Protein AF-R9IT88-F1 (afdb_monomer_lite)

Secondary structure (DSSP, 8-state):
----------SSSSSHHHHHHHHHHHHHHHHHHHHHHHHHHHHHHHHHHHHHHHHHHHHHHHHHHHHHHHHHHHHTS------------HHHHHHHHHHHHHHHTT-SPEESSS--SGGGSTTB-S-HHHHHHTTT--STTS-EEEE-SSSSSSPEEEEESBEEEEEE--TT-SSEEEEEEEETTTEEEEEETTEEEEEE--TTSEEEEEEEEE-TTS-EEEEEEEEEEE-SSSS--EEEEETTEEEEE-HHHHHHHHHHHHHHHTT--PPPB-HHHHHGGG-

Foldseek 3Di:
DDDDDDDDPPDPPDPPVVVVVVVVVVVVVVVVVVVVVVVVVVVVVVVVVVVVVVVVVVVVVVQVVQLVVLLVLLLPDDLDAAAFAAPDDPVVLLLVLVQVLCQLVQNAFEPPDPGGGCVRDDQSPDHPVRLVVCQPPPDPQNWWAWTLQQRPNHTWIWHQRQKTWTWADDPPDRHIYGLDIDGNCQWDARLHRQWTWGWNDQDPQKIKIFTWGQDPVRDIQRFQWIWMWGHPDPDTFTWIGHPVGGTDGSDDVSNCVSCVSVVVSVVGHDDIDGNCRSNPPVD

Sequence (283 aa):
MRGCSVMRQCCMRKNSRKNLVNLNKYKIVFISSLLFFVVSISKYFYTQSLSNGKALIKEEASESIHISAVCQTVKNMDFAIKEPQMDITENEDKLYKEAYLKVLKNEMPLLGVEKEYYRDLWKAGISFEELLEKKDEDCFPYLLYYDDLDGDGKPELGVNQGCLYLFDYELGDDGAHVLYCQESCYFEGILGAGQIWYHDGLHANVIRDRYVYLNRDNEWEEWALDLEQAVGSAQNYYLVGTTLYQQIDVGEENWNEITAPFFEMTKYEIPKKTFWDVFGELL

pLDDT: mean 85.17, std 18.1, range [27.47, 98.69]

Radius of gyration: 39.67 Å; chains: 1; bounding box: 72×77×141 Å

Structure (mmCIF, N/CA/C/O backbone):
data_AF-R9IT88-F1
#
_entry.id   AF-R9IT88-F1
#
loop_
_atom_site.group_PDB
_atom_site.id
_atom_site.type_symbol
_atom_site.label_atom_id
_atom_site.label_alt_id
_atom_site.label_comp_id
_atom_site.label_asym_id
_atom_site.label_entity_id
_atom_site.label_seq_id
_atom_site.pdbx_PDB_ins_code
_atom_site.Cartn_x
_atom_site.Cartn_y
_atom_site.Cartn_z
_atom_site.occupancy
_atom_site.B_iso_or_equiv
_atom_site.auth_seq_id
_atom_site.auth_comp_id
_atom_site.auth_asym_id
_atom_site.auth_atom_id
_atom_site.pdbx_PDB_model_num
ATOM 1 N N . MET A 1 1 ? 49.239 -61.173 -113.425 1.00 34.22 1 MET A N 1
ATOM 2 C CA . MET A 1 1 ? 49.385 -60.005 -114.327 1.00 34.22 1 MET A CA 1
ATOM 3 C C . MET A 1 1 ? 48.597 -58.855 -113.712 1.00 34.22 1 MET A C 1
ATOM 5 O O . MET A 1 1 ? 47.425 -59.037 -113.445 1.00 34.22 1 MET A O 1
ATOM 9 N N . ARG A 1 2 ? 49.298 -57.892 -113.105 1.00 30.86 2 ARG A N 1
ATOM 10 C CA . ARG A 1 2 ? 49.484 -56.500 -113.576 1.00 30.86 2 ARG A CA 1
ATOM 11 C C . ARG A 1 2 ? 48.234 -55.602 -113.486 1.00 30.86 2 ARG A C 1
ATOM 13 O O . ARG A 1 2 ? 47.325 -55.754 -114.284 1.00 30.86 2 ARG A O 1
ATOM 20 N N . GLY A 1 3 ? 48.361 -54.583 -112.623 1.00 27.47 3 GLY A N 1
ATOM 21 C CA . GLY A 1 3 ? 47.748 -53.246 -112.720 1.00 27.47 3 GLY A CA 1
ATOM 22 C C . GLY A 1 3 ? 46.303 -53.130 -112.222 1.00 27.47 3 GLY A C 1
ATOM 23 O O . GLY A 1 3 ? 45.565 -54.096 -112.280 1.00 27.47 3 GLY A O 1
ATOM 24 N N . CYS A 1 4 ? 45.784 -51.992 -111.761 1.00 30.44 4 CYS A N 1
ATOM 25 C CA . CYS A 1 4 ? 46.282 -50.662 -111.387 1.00 30.44 4 CYS A CA 1
ATOM 26 C C . CYS A 1 4 ? 45.039 -49.870 -110.882 1.00 30.44 4 CYS A C 1
ATOM 28 O O . CYS A 1 4 ? 43.919 -50.300 -111.145 1.00 30.44 4 CYS A O 1
ATOM 30 N N . SER A 1 5 ? 45.238 -48.684 -110.282 1.00 34.38 5 SER A N 1
ATOM 31 C CA . SER A 1 5 ? 44.237 -47.623 -109.986 1.00 34.38 5 SER A CA 1
ATOM 32 C C . SER A 1 5 ? 43.430 -47.808 -108.687 1.00 34.38 5 SER A C 1
ATOM 34 O O . SER A 1 5 ? 42.582 -48.681 -108.599 1.00 34.38 5 SER A O 1
ATOM 36 N N . VAL A 1 6 ? 43.676 -47.103 -107.573 1.00 41.50 6 VAL A N 1
ATOM 37 C CA . VAL A 1 6 ? 43.666 -45.643 -107.305 1.00 41.50 6 VAL A CA 1
ATOM 38 C C . VAL A 1 6 ? 42.324 -44.965 -107.629 1.00 41.50 6 VAL A C 1
ATOM 40 O O . VAL A 1 6 ? 41.794 -45.098 -108.725 1.00 41.50 6 VAL A O 1
ATOM 43 N N . MET A 1 7 ? 41.873 -44.149 -106.664 1.00 34.50 7 MET A N 1
ATOM 44 C CA . MET A 1 7 ? 40.851 -43.092 -106.734 1.00 34.50 7 MET A CA 1
ATOM 45 C C . MET A 1 7 ? 39.362 -43.490 -106.695 1.00 34.50 7 MET A C 1
ATOM 47 O O . MET A 1 7 ? 38.749 -43.779 -107.715 1.00 34.50 7 MET A O 1
ATOM 51 N N . ARG A 1 8 ? 38.727 -43.281 -105.528 1.00 35.88 8 ARG A N 1
ATOM 52 C CA . ARG A 1 8 ? 37.778 -42.162 -105.285 1.00 35.88 8 ARG A CA 1
ATOM 53 C C . ARG A 1 8 ? 37.251 -42.183 -103.841 1.00 35.88 8 ARG A C 1
ATOM 55 O O . ARG A 1 8 ? 36.120 -42.552 -103.551 1.00 35.88 8 ARG A O 1
ATOM 62 N N . GLN A 1 9 ? 38.081 -41.694 -102.922 1.00 38.81 9 GLN A N 1
ATOM 63 C CA . GLN A 1 9 ? 37.636 -41.124 -101.650 1.00 38.81 9 GLN A CA 1
ATOM 64 C C . GLN A 1 9 ? 37.134 -39.700 -101.937 1.00 38.81 9 GLN A C 1
ATOM 66 O O . GLN A 1 9 ? 37.910 -38.751 -101.906 1.00 38.81 9 GLN A O 1
ATOM 71 N N . CYS A 1 10 ? 35.861 -39.522 -102.297 1.00 36.19 10 CYS A N 1
ATOM 72 C CA . CYS A 1 10 ? 35.291 -38.173 -102.383 1.00 36.19 10 CYS A CA 1
ATOM 73 C C . CYS A 1 10 ? 33.760 -38.171 -102.305 1.00 36.19 10 CYS A C 1
ATOM 75 O O . CYS A 1 10 ? 33.095 -37.772 -103.251 1.00 36.19 10 CYS A O 1
ATOM 77 N N . CYS A 1 11 ? 33.175 -38.619 -101.187 1.00 38.16 11 CYS A N 1
ATOM 78 C CA . CYS A 1 11 ? 31.773 -38.269 -100.901 1.00 38.16 11 CYS A CA 1
ATOM 79 C C . CYS A 1 11 ? 31.355 -38.291 -99.418 1.00 38.16 11 CYS A C 1
ATOM 81 O O . CYS A 1 11 ? 30.175 -38.400 -99.120 1.00 38.16 11 CYS A O 1
ATOM 83 N N . MET A 1 12 ? 32.286 -38.158 -98.464 1.00 40.19 12 MET A N 1
ATOM 84 C CA . MET A 1 12 ? 31.970 -38.188 -97.017 1.00 40.19 12 MET A CA 1
ATOM 85 C C . MET A 1 12 ? 32.653 -37.056 -96.227 1.00 40.19 12 MET A C 1
ATOM 87 O O . MET A 1 12 ? 32.989 -37.200 -95.057 1.00 40.19 12 MET A O 1
ATOM 91 N N . ARG A 1 13 ? 32.898 -35.897 -96.858 1.00 39.94 13 ARG A N 1
ATOM 92 C CA . ARG A 1 13 ? 33.629 -34.779 -96.222 1.00 39.94 13 ARG A CA 1
ATOM 93 C C . ARG A 1 13 ? 32.947 -33.412 -96.336 1.00 39.94 13 ARG A C 1
ATOM 95 O O . ARG A 1 13 ? 33.622 -32.390 -96.314 1.00 39.94 13 ARG A O 1
ATOM 102 N N . LYS A 1 14 ? 31.611 -33.374 -96.424 1.00 39.62 14 LYS A N 1
ATOM 103 C CA . LYS A 1 14 ? 30.838 -32.113 -96.366 1.00 39.62 14 LYS A CA 1
ATOM 104 C C . LYS A 1 14 ? 29.903 -31.948 -95.158 1.00 39.62 14 LYS A C 1
ATOM 106 O O . LYS A 1 14 ? 29.486 -30.821 -94.918 1.00 39.62 14 LYS A O 1
ATOM 111 N N . ASN A 1 15 ? 29.680 -32.976 -94.328 1.00 42.62 15 ASN A N 1
ATOM 112 C CA . ASN A 1 15 ? 28.817 -32.850 -93.134 1.00 42.62 15 ASN A CA 1
ATOM 113 C C . ASN A 1 15 ? 29.549 -32.668 -91.790 1.00 42.62 15 ASN A C 1
ATOM 115 O O . ASN A 1 15 ? 28.929 -32.259 -90.817 1.00 42.62 15 ASN A O 1
ATOM 119 N N . SER A 1 16 ? 30.867 -32.876 -91.713 1.00 43.84 16 SER A N 1
ATOM 120 C CA . SER A 1 16 ? 31.610 -32.764 -90.439 1.00 43.84 16 SER A CA 1
ATOM 121 C C . SER A 1 16 ? 32.042 -31.325 -90.083 1.00 43.84 16 SER A C 1
ATOM 123 O O . SER A 1 16 ? 32.081 -30.970 -88.906 1.00 43.84 16 SER A O 1
ATOM 125 N N . ARG A 1 17 ? 32.294 -30.446 -91.069 1.00 41.88 17 ARG A N 1
ATOM 126 C CA . ARG A 1 17 ? 32.732 -29.055 -90.804 1.00 41.88 17 ARG A CA 1
ATOM 127 C C . ARG A 1 17 ? 31.608 -28.094 -90.399 1.00 41.88 17 ARG A C 1
ATOM 129 O O . ARG A 1 17 ? 31.902 -27.081 -89.776 1.00 41.88 17 ARG A O 1
ATOM 136 N N . LYS A 1 18 ? 30.338 -28.404 -90.693 1.00 42.91 18 LYS A N 1
ATOM 137 C CA . LYS A 1 18 ? 29.194 -27.596 -90.221 1.00 42.91 18 LYS A CA 1
ATOM 138 C C . LYS A 1 18 ? 28.852 -27.853 -88.745 1.00 42.91 18 LYS A C 1
ATOM 140 O O . LYS A 1 18 ? 28.374 -26.942 -88.080 1.00 42.91 18 LYS A O 1
ATOM 145 N N . ASN A 1 19 ? 29.178 -29.032 -88.209 1.00 44.25 19 ASN A N 1
ATOM 146 C CA . ASN A 1 19 ? 28.867 -29.391 -86.820 1.00 44.25 19 ASN A CA 1
ATOM 147 C C . ASN A 1 19 ? 29.927 -28.927 -85.802 1.00 44.25 19 ASN A C 1
ATOM 149 O O . ASN A 1 19 ? 29.569 -28.597 -84.675 1.00 44.25 19 ASN A O 1
ATOM 153 N N . LEU A 1 20 ? 31.207 -28.803 -86.187 1.00 42.97 20 LEU A N 1
ATOM 154 C CA . LEU A 1 20 ? 32.255 -28.300 -85.279 1.00 42.97 20 LEU A CA 1
ATOM 155 C C . LEU A 1 20 ? 32.174 -26.780 -85.026 1.00 42.97 20 LEU A C 1
ATOM 157 O O . LEU A 1 20 ? 32.440 -26.326 -83.917 1.00 42.97 20 LEU A O 1
ATOM 161 N N . VAL A 1 21 ? 31.770 -25.989 -86.030 1.00 47.69 21 VAL A N 1
ATOM 162 C CA . VAL A 1 21 ? 31.578 -24.528 -85.887 1.00 47.69 21 VAL A CA 1
ATOM 163 C C . VAL A 1 21 ? 30.328 -24.208 -85.056 1.00 47.69 21 VAL A C 1
ATOM 165 O O . VAL A 1 21 ? 30.291 -23.196 -84.359 1.00 47.69 21 VAL A O 1
ATOM 168 N N . ASN A 1 22 ? 29.327 -25.092 -85.075 1.00 49.09 22 ASN A N 1
ATOM 169 C CA . ASN A 1 22 ? 28.116 -24.945 -84.273 1.00 49.09 22 ASN A CA 1
ATOM 170 C C . ASN A 1 22 ? 28.360 -25.269 -82.790 1.00 49.09 22 ASN A C 1
ATOM 172 O O . ASN A 1 22 ? 27.932 -24.495 -81.939 1.00 49.09 22 ASN A O 1
ATOM 176 N N . LEU A 1 23 ? 29.116 -26.323 -82.451 1.00 48.34 23 LEU A N 1
ATOM 177 C CA . LEU A 1 23 ? 29.377 -26.689 -81.047 1.00 48.34 23 LEU A CA 1
ATOM 178 C C . LEU A 1 23 ? 30.093 -25.587 -80.236 1.00 48.34 23 LEU A C 1
ATOM 180 O O . LEU A 1 23 ? 29.775 -25.395 -79.065 1.00 48.34 23 LEU A O 1
ATOM 184 N N . ASN A 1 24 ? 31.018 -24.833 -80.843 1.00 53.75 24 ASN A N 1
ATOM 185 C CA . ASN A 1 24 ? 31.679 -23.705 -80.167 1.00 53.75 24 ASN A CA 1
ATOM 186 C C . ASN A 1 24 ? 30.744 -22.503 -79.967 1.00 53.75 24 ASN A C 1
ATOM 188 O O . ASN A 1 24 ? 30.835 -21.833 -78.942 1.00 53.75 24 ASN A O 1
ATOM 192 N N . LYS A 1 25 ? 29.808 -22.255 -80.894 1.00 55.16 25 LYS A N 1
ATOM 193 C CA . LYS A 1 25 ? 28.783 -21.213 -80.722 1.00 55.16 25 LYS A CA 1
ATOM 194 C C . LYS A 1 25 ? 27.801 -21.571 -79.606 1.00 55.16 25 LYS A C 1
ATOM 196 O O . LYS A 1 25 ? 27.513 -20.714 -78.781 1.00 55.16 25 LYS A O 1
ATOM 201 N N . TYR A 1 26 ? 27.366 -22.831 -79.515 1.00 56.94 26 TYR A N 1
ATOM 202 C CA . TYR A 1 26 ? 26.499 -23.282 -78.420 1.00 56.94 26 TYR A CA 1
ATOM 203 C C . TYR A 1 26 ? 27.200 -23.242 -77.058 1.00 56.94 26 TYR A C 1
ATOM 205 O O . TYR A 1 26 ? 26.565 -22.864 -76.083 1.00 56.94 26 TYR A O 1
ATOM 213 N N . LYS A 1 27 ? 28.506 -23.539 -76.976 1.00 55.66 27 LYS A N 1
ATOM 214 C CA . LYS A 1 27 ? 29.280 -23.376 -75.730 1.00 55.66 27 LYS A CA 1
ATOM 215 C C . LYS A 1 27 ? 29.387 -21.917 -75.286 1.00 55.66 27 LYS A C 1
ATOM 217 O O . LYS A 1 27 ? 29.206 -21.641 -74.108 1.00 55.66 27 LYS A O 1
ATOM 222 N N . ILE A 1 28 ? 29.643 -20.988 -76.209 1.00 63.25 28 ILE A N 1
ATOM 223 C CA . ILE A 1 28 ? 29.735 -19.553 -75.888 1.00 63.25 28 ILE A CA 1
ATOM 224 C C . ILE A 1 28 ? 28.367 -19.001 -75.467 1.00 63.25 28 ILE A C 1
ATOM 226 O O . ILE A 1 28 ? 28.286 -18.277 -74.479 1.00 63.25 28 ILE A O 1
ATOM 230 N N . VAL A 1 29 ? 27.290 -19.386 -76.160 1.00 65.69 29 VAL A N 1
ATOM 231 C CA . VAL A 1 29 ? 25.919 -19.009 -75.781 1.00 65.69 29 VAL A CA 1
ATOM 232 C C . VAL A 1 29 ? 25.545 -19.613 -74.427 1.00 65.69 29 VAL A C 1
ATOM 234 O O . VAL A 1 29 ? 25.027 -18.899 -73.583 1.00 65.69 29 VAL A O 1
ATOM 237 N N . PHE A 1 30 ? 25.882 -20.879 -74.167 1.00 63.00 30 PHE A N 1
ATOM 238 C CA . PHE A 1 30 ? 25.603 -21.535 -72.887 1.00 63.00 30 PHE A CA 1
ATOM 239 C C . PHE A 1 30 ? 26.375 -20.901 -71.721 1.00 63.00 30 PHE A C 1
ATOM 241 O O . PHE A 1 30 ? 25.787 -20.632 -70.680 1.00 63.00 30 PHE A O 1
ATOM 248 N N . ILE A 1 31 ? 27.665 -20.593 -71.901 1.00 68.50 31 ILE A N 1
ATOM 249 C CA . ILE A 1 31 ? 28.478 -19.888 -70.895 1.00 68.50 31 ILE A CA 1
ATOM 250 C C . ILE A 1 31 ? 27.937 -18.473 -70.660 1.00 68.50 31 ILE A C 1
ATOM 252 O O . ILE A 1 31 ? 27.838 -18.041 -69.516 1.00 68.50 31 ILE A O 1
ATOM 256 N N . SER A 1 32 ? 27.535 -17.768 -71.722 1.00 65.50 32 SER A N 1
ATOM 257 C CA . SER A 1 32 ? 26.921 -16.443 -71.613 1.00 65.50 32 SER A CA 1
ATOM 258 C C . SER A 1 32 ? 25.589 -16.499 -70.859 1.00 65.50 32 SER A C 1
ATOM 260 O O . SER A 1 32 ? 25.401 -15.736 -69.916 1.00 65.50 32 SER A O 1
ATOM 262 N N . SER A 1 33 ? 24.699 -17.438 -71.191 1.00 64.69 33 SER A N 1
ATOM 263 C CA . SER A 1 33 ? 23.428 -17.641 -70.485 1.00 64.69 33 SER A CA 1
ATOM 264 C C . SER A 1 33 ? 23.630 -18.035 -69.020 1.00 64.69 33 SER A C 1
ATOM 266 O O . SER A 1 33 ? 22.907 -17.539 -68.160 1.00 64.69 33 SER A O 1
ATOM 268 N N . LEU A 1 34 ? 24.636 -18.862 -68.716 1.00 65.38 34 LEU A N 1
ATOM 269 C CA . LEU A 1 34 ? 24.978 -19.238 -67.344 1.00 65.38 34 LEU A CA 1
ATOM 270 C C . LEU A 1 34 ? 25.504 -18.035 -66.545 1.00 65.38 34 LEU A C 1
ATOM 272 O O . LEU A 1 34 ? 25.087 -17.833 -65.412 1.00 65.38 34 LEU A O 1
ATOM 276 N N . LEU A 1 35 ? 26.351 -17.191 -67.144 1.00 65.00 35 LEU A N 1
ATOM 277 C CA . LEU A 1 35 ? 26.812 -15.935 -66.537 1.00 65.00 35 LEU A CA 1
ATOM 278 C C . LEU A 1 35 ? 25.650 -14.975 -66.254 1.00 65.00 35 LEU A C 1
ATOM 280 O O . LEU A 1 35 ? 25.574 -14.421 -65.161 1.00 65.00 35 LEU A O 1
ATOM 284 N N . PHE A 1 36 ? 24.710 -14.814 -67.190 1.00 66.00 36 PHE A N 1
ATOM 285 C CA . PHE A 1 36 ? 23.507 -14.003 -66.964 1.00 66.00 36 PHE A CA 1
ATOM 286 C C . PHE A 1 36 ? 22.615 -14.570 -65.855 1.00 66.00 36 PHE A C 1
ATOM 288 O O . PHE A 1 36 ? 22.038 -13.801 -65.084 1.00 66.00 36 PHE A O 1
ATOM 295 N N . PHE A 1 37 ? 22.523 -15.896 -65.745 1.00 64.81 37 PHE A N 1
ATOM 296 C CA . PHE A 1 37 ? 21.769 -16.557 -64.686 1.00 64.81 37 PHE A CA 1
ATOM 297 C C . PHE A 1 37 ? 22.428 -16.360 -63.314 1.00 64.81 37 PHE A C 1
ATOM 299 O O . PHE A 1 37 ? 21.759 -15.948 -62.371 1.00 64.81 37 PHE A O 1
ATOM 306 N N . VAL A 1 38 ? 23.750 -16.539 -63.218 1.00 68.62 38 VAL A N 1
ATOM 307 C CA . VAL A 1 38 ? 24.514 -16.302 -61.981 1.00 68.62 38 VAL A CA 1
ATOM 308 C C . VAL A 1 38 ? 24.420 -14.836 -61.552 1.00 68.62 38 VAL A C 1
ATOM 310 O O . VAL A 1 38 ? 24.106 -14.564 -60.400 1.00 68.62 38 VAL A O 1
ATOM 313 N N . VAL A 1 39 ? 24.593 -13.881 -62.473 1.00 71.81 39 VAL A N 1
ATOM 314 C CA . VAL A 1 39 ? 24.471 -12.444 -62.165 1.00 71.81 39 VAL A CA 1
ATOM 315 C C . VAL A 1 39 ? 23.051 -12.079 -61.722 1.00 71.81 39 VAL A C 1
ATOM 317 O O . VAL A 1 39 ? 22.889 -11.278 -60.802 1.00 71.81 39 VAL A O 1
ATOM 320 N N . SER A 1 40 ? 22.023 -12.668 -62.339 1.00 66.31 40 SER A N 1
ATOM 321 C CA . SER A 1 40 ? 20.624 -12.457 -61.938 1.00 66.31 40 SER A CA 1
ATOM 322 C C . SER A 1 40 ? 20.345 -12.995 -60.533 1.00 66.31 40 SER A C 1
ATOM 324 O O . SER A 1 40 ? 19.719 -12.303 -59.733 1.00 66.31 40 SER A O 1
ATOM 326 N N . ILE A 1 41 ? 20.865 -14.180 -60.201 1.00 67.75 41 ILE A N 1
ATOM 327 C CA . ILE A 1 41 ? 20.735 -14.780 -58.868 1.00 67.75 41 ILE A CA 1
ATOM 328 C C . ILE A 1 41 ? 21.488 -13.957 -57.817 1.00 67.75 41 ILE A C 1
ATOM 330 O O . ILE A 1 41 ? 20.929 -13.639 -56.770 1.00 67.75 41 ILE A O 1
ATOM 334 N N . SER A 1 42 ? 22.729 -13.550 -58.098 1.00 67.81 42 SER A N 1
ATOM 335 C CA . SER A 1 42 ? 23.508 -12.707 -57.185 1.00 67.81 42 SER A CA 1
ATOM 336 C C . SER A 1 42 ? 22.842 -11.353 -56.949 1.00 67.81 42 SER A C 1
ATOM 338 O O . SER A 1 42 ? 22.799 -10.891 -55.812 1.00 67.81 42 SER A O 1
ATOM 340 N N . LYS A 1 43 ? 22.269 -10.731 -57.992 1.00 68.00 43 LYS A N 1
ATOM 341 C CA . LYS A 1 43 ? 21.478 -9.503 -57.836 1.00 68.00 43 LYS A CA 1
ATOM 342 C C . LYS A 1 43 ? 20.248 -9.734 -56.970 1.00 68.00 43 LYS A C 1
ATOM 344 O O . LYS A 1 43 ? 20.025 -8.929 -56.078 1.00 68.00 43 LYS A O 1
ATOM 349 N N . TYR A 1 44 ? 19.502 -10.816 -57.199 1.00 67.00 44 TYR A N 1
ATOM 350 C CA . TYR A 1 44 ? 18.310 -11.157 -56.421 1.00 67.00 44 TYR A CA 1
ATOM 351 C C . TYR A 1 44 ? 18.628 -11.310 -54.926 1.00 67.00 44 TYR A C 1
ATOM 353 O O . TYR A 1 44 ? 18.019 -10.622 -54.105 1.00 67.00 44 TYR A O 1
ATOM 361 N N . PHE A 1 45 ? 19.640 -12.114 -54.579 1.00 61.09 45 PHE A N 1
ATOM 362 C CA . PHE A 1 45 ? 20.075 -12.290 -53.189 1.00 61.09 45 PHE A CA 1
ATOM 363 C C . PHE A 1 45 ? 20.607 -10.996 -52.566 1.00 61.09 45 PHE A C 1
ATOM 365 O O . PHE A 1 45 ? 20.315 -10.713 -51.408 1.00 61.09 45 PHE A O 1
ATOM 372 N N . TYR A 1 46 ? 21.328 -10.172 -53.330 1.00 62.44 46 TYR A N 1
ATOM 373 C CA . TYR A 1 46 ? 21.798 -8.871 -52.856 1.00 62.44 46 TYR A CA 1
ATOM 374 C C . TYR A 1 46 ? 20.636 -7.910 -52.561 1.00 62.44 46 TYR A C 1
ATOM 376 O O . TYR A 1 46 ? 20.612 -7.280 -51.507 1.00 62.44 46 TYR A O 1
ATOM 384 N N . THR A 1 47 ? 19.628 -7.832 -53.437 1.00 65.56 47 THR A N 1
ATOM 385 C CA . THR A 1 47 ? 18.423 -7.023 -53.182 1.00 65.56 47 THR A CA 1
ATOM 386 C C . THR A 1 47 ? 17.600 -7.540 -52.007 1.00 65.56 47 THR A C 1
ATOM 388 O O . THR A 1 47 ? 17.092 -6.731 -51.235 1.00 65.56 47 THR A O 1
ATOM 391 N N . GLN A 1 48 ? 17.493 -8.860 -51.837 1.00 63.22 48 GLN A N 1
ATOM 392 C CA . GLN A 1 48 ? 16.790 -9.459 -50.703 1.00 63.22 48 GLN A CA 1
ATOM 393 C C . GLN A 1 48 ? 17.529 -9.179 -49.386 1.00 63.22 48 GLN A C 1
ATOM 395 O O . GLN A 1 48 ? 16.906 -8.760 -48.415 1.00 63.22 48 GLN A O 1
ATOM 400 N N . SER A 1 49 ? 18.860 -9.297 -49.377 1.00 58.38 49 SER A N 1
ATOM 401 C CA . SER A 1 49 ? 19.709 -8.934 -48.236 1.00 58.38 49 SER A CA 1
ATOM 402 C C . SER A 1 49 ? 19.602 -7.446 -47.881 1.00 58.38 49 SER A C 1
ATOM 404 O O . SER A 1 49 ? 19.442 -7.120 -46.708 1.00 58.38 49 SER A O 1
ATOM 406 N N . LEU A 1 50 ? 19.594 -6.540 -48.868 1.00 65.00 50 LEU A N 1
ATOM 407 C CA . LEU A 1 50 ? 19.396 -5.106 -48.619 1.00 65.00 50 LEU A CA 1
ATOM 408 C C . LEU A 1 50 ? 17.998 -4.785 -48.077 1.00 65.00 50 LEU A C 1
ATOM 410 O O . LEU A 1 50 ? 17.854 -3.893 -47.245 1.00 65.00 50 LEU A O 1
ATOM 414 N N . SER A 1 51 ? 16.967 -5.462 -48.587 1.00 61.84 51 SER A N 1
ATOM 415 C CA . SER A 1 51 ? 15.586 -5.274 -48.133 1.00 61.84 51 SER A CA 1
ATOM 416 C C . SER A 1 51 ? 15.414 -5.750 -46.694 1.00 61.84 51 SER A C 1
ATOM 418 O O . SER A 1 51 ? 14.855 -5.017 -45.883 1.00 61.84 51 SER A O 1
ATOM 420 N N . ASN A 1 52 ? 15.947 -6.929 -46.366 1.00 58.69 52 ASN A N 1
ATOM 421 C CA . ASN A 1 52 ? 15.923 -7.468 -45.008 1.00 58.69 52 ASN A CA 1
ATOM 422 C C . ASN A 1 52 ? 16.740 -6.594 -44.051 1.00 58.69 52 ASN A C 1
ATOM 424 O O . ASN A 1 52 ? 16.257 -6.276 -42.974 1.00 58.69 52 ASN A O 1
ATOM 428 N N . GLY A 1 53 ? 17.920 -6.119 -44.467 1.00 52.69 53 GLY A N 1
ATOM 429 C CA . GLY A 1 53 ? 18.719 -5.186 -43.669 1.00 52.69 53 GLY A CA 1
ATOM 430 C C . GLY A 1 53 ? 17.994 -3.865 -43.395 1.00 52.69 53 GLY A C 1
ATOM 431 O O . GLY A 1 53 ? 18.026 -3.366 -42.280 1.00 52.69 53 GLY A O 1
ATOM 432 N N . LYS A 1 54 ? 17.269 -3.311 -44.376 1.00 60.53 54 LYS A N 1
ATOM 433 C CA . LYS A 1 54 ? 16.448 -2.102 -44.169 1.00 60.53 54 LYS A CA 1
ATOM 434 C C . LYS A 1 54 ? 15.232 -2.336 -43.272 1.00 60.53 54 LYS A C 1
ATOM 436 O O . LYS A 1 54 ? 14.789 -1.384 -42.640 1.00 60.53 54 LYS A O 1
ATOM 441 N N . ALA A 1 55 ? 14.659 -3.538 -43.277 1.00 57.41 55 ALA A N 1
ATOM 442 C CA . ALA A 1 55 ? 13.562 -3.899 -42.385 1.00 57.41 55 ALA A CA 1
ATOM 443 C C . ALA A 1 55 ? 14.065 -4.041 -40.941 1.00 57.41 55 ALA A C 1
ATOM 445 O O . ALA A 1 55 ? 13.517 -3.379 -40.071 1.00 57.41 55 ALA A O 1
ATOM 446 N N . LEU A 1 56 ? 15.173 -4.761 -40.736 1.00 56.25 56 LEU A N 1
ATOM 447 C CA . LEU A 1 56 ? 15.854 -4.895 -39.442 1.00 56.25 56 LEU A CA 1
ATOM 448 C C . LEU A 1 56 ? 16.240 -3.536 -38.851 1.00 56.25 56 LEU A C 1
ATOM 450 O O . LEU A 1 56 ? 15.871 -3.242 -37.728 1.00 56.25 56 LEU A O 1
ATOM 454 N N . ILE A 1 57 ? 16.861 -2.647 -39.634 1.00 65.12 57 ILE A N 1
ATOM 455 C CA . ILE A 1 57 ? 17.217 -1.295 -39.162 1.00 65.12 57 ILE A CA 1
ATOM 456 C C . ILE A 1 57 ? 15.975 -0.485 -38.754 1.00 65.12 57 ILE A C 1
ATOM 458 O O . ILE A 1 57 ? 16.046 0.336 -37.848 1.00 65.12 57 ILE A O 1
ATOM 462 N N . LYS A 1 58 ? 14.835 -0.663 -39.436 1.00 60.03 58 LYS A N 1
ATOM 463 C CA . LYS A 1 58 ? 13.589 0.030 -39.071 1.00 60.03 58 LYS A CA 1
ATOM 464 C C . LYS A 1 58 ? 12.968 -0.537 -37.800 1.00 60.03 58 LYS A C 1
ATOM 466 O O . LYS A 1 58 ? 12.397 0.234 -37.040 1.00 60.03 58 LYS A O 1
ATOM 471 N N . GLU A 1 59 ? 13.055 -1.847 -37.609 1.00 61.53 59 GLU A N 1
ATOM 472 C CA . GLU A 1 59 ? 12.572 -2.548 -36.421 1.00 61.53 59 GLU A CA 1
ATOM 473 C C . GLU A 1 59 ? 13.431 -2.189 -35.203 1.00 61.53 59 GLU A C 1
ATOM 475 O O . GLU A 1 59 ? 12.893 -1.657 -34.241 1.00 61.53 59 GLU A O 1
ATOM 480 N N . GLU A 1 60 ? 14.760 -2.284 -35.318 1.00 61.62 60 GLU A N 1
ATOM 481 C CA . GLU A 1 60 ? 15.726 -1.844 -34.299 1.00 61.62 60 GLU A CA 1
ATOM 482 C C . GLU A 1 60 ? 15.577 -0.350 -33.968 1.00 61.62 60 GLU A C 1
ATOM 484 O O . GLU A 1 60 ? 15.624 0.047 -32.806 1.00 61.62 60 GLU A O 1
ATOM 489 N N . ALA A 1 61 ? 15.359 0.509 -34.973 1.00 68.31 61 ALA A N 1
ATOM 490 C CA . ALA A 1 61 ? 15.115 1.931 -34.733 1.00 68.31 61 ALA A CA 1
ATOM 491 C C . ALA A 1 61 ? 13.773 2.179 -34.025 1.00 68.31 61 ALA A C 1
ATOM 493 O O . ALA A 1 61 ? 13.690 3.075 -33.190 1.00 68.31 61 ALA A O 1
ATOM 494 N N . SER A 1 62 ? 12.728 1.409 -34.344 1.00 76.75 62 SER A N 1
ATOM 495 C CA . SER A 1 62 ? 11.424 1.511 -33.677 1.00 76.75 62 SER A CA 1
ATOM 496 C C . SER A 1 62 ? 11.509 1.037 -32.227 1.00 76.75 62 SER A C 1
ATOM 498 O O . SER A 1 62 ? 11.017 1.719 -31.334 1.00 76.75 62 SER A O 1
ATOM 500 N N . GLU A 1 63 ? 12.169 -0.093 -31.985 1.00 80.44 63 GLU A N 1
ATOM 501 C CA . GLU A 1 63 ? 12.404 -0.659 -30.657 1.00 80.44 63 GLU A CA 1
ATOM 502 C C . GLU A 1 63 ? 13.256 0.279 -29.796 1.00 80.44 63 GLU A C 1
ATOM 504 O O . GLU A 1 63 ? 12.870 0.612 -28.681 1.00 80.44 63 GLU A O 1
ATOM 509 N N . SER A 1 64 ? 14.343 0.828 -30.348 1.00 84.69 64 SER A N 1
ATOM 510 C CA . SER A 1 64 ? 15.177 1.824 -29.667 1.00 84.69 64 SER A CA 1
ATOM 511 C C . SER A 1 64 ? 14.396 3.087 -29.278 1.00 84.69 64 SER A C 1
ATOM 513 O O . SER A 1 64 ? 14.598 3.619 -28.185 1.00 84.69 64 SER A O 1
ATOM 515 N N . ILE A 1 65 ? 13.470 3.553 -30.129 1.00 87.19 65 ILE A N 1
ATOM 516 C CA . ILE A 1 65 ? 12.581 4.678 -29.801 1.00 87.19 65 ILE A CA 1
ATOM 517 C C . ILE A 1 65 ? 11.645 4.312 -28.640 1.00 87.19 65 ILE A C 1
ATOM 519 O O . ILE A 1 65 ? 11.457 5.130 -27.740 1.00 87.19 65 ILE A O 1
ATOM 523 N N . HIS A 1 66 ? 11.080 3.101 -28.634 1.00 88.06 66 HIS A N 1
ATOM 524 C CA . HIS A 1 66 ? 10.198 2.641 -27.559 1.00 88.06 66 HIS A CA 1
ATOM 525 C C . HIS A 1 66 ? 10.936 2.470 -26.229 1.00 88.06 66 HIS A C 1
ATOM 527 O O . HIS A 1 66 ? 10.467 2.997 -25.222 1.00 88.06 66 HIS A O 1
ATOM 533 N N . ILE A 1 67 ? 12.114 1.836 -26.234 1.00 94.56 67 ILE A N 1
ATOM 534 C CA . ILE A 1 67 ? 12.982 1.716 -25.054 1.00 94.56 67 ILE A CA 1
ATOM 535 C C . ILE A 1 67 ? 13.297 3.111 -24.510 1.00 94.56 67 ILE A C 1
ATOM 537 O O . ILE A 1 67 ? 13.057 3.387 -23.339 1.00 94.56 67 ILE A O 1
ATOM 541 N N . SER A 1 68 ? 13.741 4.036 -25.369 1.00 94.50 68 SER A N 1
ATOM 542 C CA . SER A 1 68 ? 14.049 5.405 -24.942 1.00 94.50 68 SER A CA 1
ATOM 543 C C . SER A 1 68 ? 12.837 6.127 -24.345 1.00 94.50 68 SER A C 1
ATOM 545 O O . SER A 1 68 ? 13.013 6.905 -23.407 1.00 94.50 68 SER A O 1
ATOM 547 N N . ALA A 1 69 ? 11.632 5.910 -24.879 1.00 94.25 69 ALA A N 1
ATOM 548 C CA . ALA A 1 69 ? 10.412 6.524 -24.365 1.00 94.25 69 ALA A CA 1
ATOM 549 C C . ALA A 1 69 ? 10.055 5.989 -22.971 1.00 94.25 69 ALA A C 1
ATOM 551 O O . ALA A 1 69 ? 9.832 6.790 -22.064 1.00 94.25 69 ALA A O 1
ATOM 552 N N . VAL A 1 70 ? 10.077 4.664 -22.781 1.00 95.81 70 VAL A N 1
ATOM 553 C CA . VAL A 1 70 ? 9.827 4.027 -21.477 1.00 95.81 70 VAL A CA 1
ATOM 554 C C . VAL A 1 70 ? 10.866 4.474 -20.455 1.00 95.81 70 VAL A C 1
ATOM 556 O O . VAL A 1 70 ? 10.498 4.963 -19.389 1.00 95.81 70 VAL A O 1
ATOM 559 N N . CYS A 1 71 ? 12.156 4.412 -20.799 1.00 97.12 71 CYS A N 1
ATOM 560 C CA . CYS A 1 71 ? 13.230 4.863 -19.917 1.00 97.12 71 CYS A CA 1
ATOM 561 C C . CYS A 1 71 ? 13.051 6.328 -19.504 1.00 97.12 71 CYS A C 1
ATOM 563 O O . CYS A 1 71 ? 13.216 6.654 -18.332 1.00 97.12 71 CYS A O 1
ATOM 565 N N . GLN A 1 72 ? 12.691 7.219 -20.435 1.00 96.88 72 GLN A N 1
ATOM 566 C CA . GLN A 1 72 ? 12.467 8.625 -20.101 1.00 96.88 72 GLN A CA 1
ATOM 567 C C . GLN A 1 72 ? 11.235 8.821 -19.211 1.00 96.88 72 GLN A C 1
ATOM 569 O O . GLN A 1 72 ? 11.262 9.675 -18.327 1.00 96.88 72 GLN A O 1
ATOM 574 N N . THR A 1 73 ? 10.169 8.044 -19.419 1.00 96.19 73 THR A N 1
ATOM 575 C CA . THR A 1 73 ? 8.994 8.067 -18.542 1.00 96.19 73 THR A CA 1
ATOM 576 C C . THR A 1 73 ? 9.365 7.667 -17.119 1.00 96.19 73 THR A C 1
ATOM 578 O O . THR A 1 73 ? 9.017 8.404 -16.203 1.00 96.19 73 THR A O 1
ATOM 581 N N . VAL A 1 74 ? 10.128 6.585 -16.929 1.00 97.56 74 VAL A N 1
ATOM 582 C CA . VAL A 1 74 ? 10.579 6.152 -15.594 1.00 97.56 74 VAL A CA 1
ATOM 583 C C . VAL A 1 74 ? 11.516 7.179 -14.956 1.00 97.56 74 VAL A C 1
ATOM 585 O O . VAL A 1 74 ? 11.326 7.538 -13.801 1.00 97.56 74 VAL A O 1
ATOM 588 N N . LYS A 1 75 ? 12.465 7.749 -15.712 1.00 97.12 75 LYS A N 1
ATOM 589 C CA . LYS A 1 75 ? 13.356 8.820 -15.215 1.00 97.12 75 LYS A CA 1
ATOM 590 C C . LYS A 1 75 ? 12.609 10.077 -14.752 1.00 97.12 75 LYS A C 1
ATOM 592 O O . LYS A 1 75 ? 13.162 10.854 -13.982 1.00 97.12 75 LYS A O 1
ATOM 597 N N . ASN A 1 76 ? 11.395 10.304 -15.253 1.00 95.69 76 ASN A N 1
ATOM 598 C CA . ASN A 1 76 ? 10.556 11.441 -14.878 1.00 95.69 76 ASN A CA 1
ATOM 599 C C . ASN A 1 76 ? 9.602 11.128 -13.712 1.00 95.69 76 ASN A C 1
ATOM 601 O O . ASN A 1 76 ? 8.876 12.029 -13.290 1.00 95.69 76 ASN A O 1
ATOM 605 N N . MET A 1 77 ? 9.553 9.882 -13.230 1.00 95.50 77 MET A N 1
ATOM 606 C CA . MET A 1 77 ? 8.772 9.530 -12.047 1.00 95.50 77 MET A CA 1
ATOM 607 C C . MET A 1 77 ? 9.410 10.123 -10.794 1.00 95.50 77 MET A C 1
ATOM 609 O O . MET A 1 77 ? 10.631 10.243 -10.691 1.00 95.50 77 MET A O 1
ATOM 613 N N . ASP A 1 78 ? 8.561 10.484 -9.839 1.00 93.69 78 ASP A N 1
ATOM 614 C CA . ASP A 1 78 ? 8.989 10.960 -8.532 1.00 93.69 78 ASP A CA 1
ATOM 615 C C . ASP A 1 78 ? 8.949 9.804 -7.527 1.00 93.69 78 ASP A C 1
ATOM 617 O O . ASP A 1 78 ? 7.874 9.321 -7.165 1.00 93.69 78 ASP A O 1
ATOM 621 N N . PHE A 1 79 ? 10.137 9.356 -7.117 1.00 96.19 79 PHE A N 1
ATOM 622 C CA . PHE A 1 79 ? 10.341 8.327 -6.092 1.00 96.19 79 PHE A CA 1
ATOM 623 C C . PHE A 1 79 ? 10.758 8.932 -4.745 1.00 96.19 79 PHE A C 1
ATOM 625 O O . PHE A 1 79 ? 11.286 8.229 -3.884 1.00 96.19 79 PHE A O 1
ATOM 632 N N . ALA A 1 80 ? 10.583 10.243 -4.547 1.00 95.88 80 ALA A N 1
ATOM 633 C CA . ALA A 1 80 ? 10.751 10.820 -3.224 1.00 95.88 80 ALA A CA 1
ATOM 634 C C . ALA A 1 80 ? 9.711 10.225 -2.263 1.00 95.88 80 ALA A C 1
ATOM 636 O O . ALA A 1 80 ? 8.530 10.102 -2.601 1.00 95.88 80 ALA A O 1
ATOM 637 N N . ILE A 1 81 ? 10.162 9.873 -1.058 1.00 96.50 81 ILE A N 1
ATOM 638 C CA . ILE A 1 81 ? 9.277 9.420 0.013 1.00 96.50 81 ILE A CA 1
ATOM 639 C C . ILE A 1 81 ? 8.346 10.566 0.395 1.00 96.50 81 ILE A C 1
ATOM 641 O O . ILE A 1 81 ? 8.791 11.673 0.717 1.00 96.50 81 ILE A O 1
ATOM 645 N N . LYS A 1 82 ? 7.049 10.282 0.360 1.00 95.62 82 LYS A N 1
ATOM 646 C CA . LYS A 1 82 ? 6.012 11.146 0.906 1.00 95.62 82 LYS A CA 1
ATOM 647 C C . LYS A 1 82 ? 5.762 10.711 2.342 1.00 95.62 82 LYS A C 1
ATOM 649 O O . LYS A 1 82 ? 5.054 9.742 2.584 1.00 95.62 82 LYS A O 1
ATOM 654 N N . GLU A 1 83 ? 6.404 11.385 3.286 1.00 96.00 83 GLU A N 1
ATOM 655 C CA . GLU A 1 83 ? 6.223 11.084 4.707 1.00 96.00 83 GLU A CA 1
ATOM 656 C C . GLU A 1 83 ? 4.756 11.318 5.115 1.00 96.00 83 GLU A C 1
ATOM 658 O O . GLU A 1 83 ? 4.250 12.414 4.849 1.00 96.00 83 GLU A O 1
ATOM 663 N N . PRO A 1 84 ? 4.093 10.346 5.767 1.00 95.75 84 PRO A N 1
ATOM 664 C CA . PRO A 1 84 ? 2.757 10.527 6.331 1.00 95.75 84 PRO A CA 1
ATOM 665 C C . PRO A 1 84 ? 2.683 11.743 7.256 1.00 95.75 84 PRO A C 1
ATOM 667 O O . PRO A 1 84 ? 3.536 11.911 8.138 1.00 95.75 84 PRO A O 1
ATOM 670 N N . GLN A 1 85 ? 1.669 12.592 7.085 1.00 96.06 85 GLN A N 1
ATOM 671 C CA . GLN A 1 85 ? 1.486 13.799 7.890 1.00 96.06 85 GLN A CA 1
ATOM 672 C C . GLN A 1 85 ? 0.041 13.915 8.375 1.00 96.06 85 GLN A C 1
ATOM 674 O O . GLN A 1 85 ? -0.772 14.607 7.776 1.00 96.06 85 GLN A O 1
ATOM 679 N N . MET A 1 86 ? -0.255 13.315 9.530 1.00 96.75 86 MET A N 1
ATOM 680 C CA . MET A 1 86 ? -1.554 13.506 10.179 1.00 96.75 86 MET A CA 1
ATOM 681 C C . MET A 1 86 ? -1.779 14.985 10.554 1.00 96.75 86 MET A C 1
ATOM 683 O O . MET A 1 86 ? -1.020 15.553 11.344 1.00 96.75 86 MET A O 1
ATOM 687 N N . ASP A 1 87 ? -2.854 15.578 10.036 1.00 97.44 87 ASP A N 1
ATOM 688 C CA . ASP A 1 87 ? -3.356 16.925 10.338 1.00 97.44 87 ASP A CA 1
ATOM 689 C C . ASP A 1 87 ? -4.730 16.837 11.017 1.00 97.44 87 ASP A C 1
ATOM 691 O O . ASP A 1 87 ? -5.752 17.321 10.531 1.00 97.44 87 ASP A O 1
ATOM 695 N N . ILE A 1 88 ? -4.751 16.161 12.166 1.00 98.00 88 ILE A N 1
ATOM 696 C CA . ILE A 1 88 ? -5.945 15.954 12.986 1.00 98.00 88 ILE A CA 1
ATOM 697 C C . ILE A 1 88 ? -5.674 16.308 14.447 1.00 98.00 88 ILE A C 1
ATOM 699 O O . ILE A 1 88 ? -4.548 16.255 14.948 1.00 98.00 88 ILE A O 1
ATOM 703 N N . THR A 1 89 ? -6.727 16.671 15.169 1.00 98.25 89 THR A N 1
ATOM 704 C CA . THR A 1 89 ? -6.660 16.905 16.613 1.00 98.25 89 THR A CA 1
ATOM 705 C C . THR A 1 89 ? -6.619 15.590 17.397 1.00 98.25 89 THR A C 1
ATOM 707 O O . THR A 1 89 ? -7.099 14.558 16.940 1.00 98.25 89 THR A O 1
ATOM 710 N N . GLU A 1 90 ? -6.146 15.628 18.647 1.00 97.19 90 GLU A N 1
ATOM 711 C CA . GLU A 1 90 ? -6.169 14.458 19.548 1.00 97.19 90 GLU A CA 1
ATOM 712 C C . GLU A 1 90 ? -7.586 13.883 19.754 1.00 97.19 90 GLU A C 1
ATOM 714 O O . GLU A 1 90 ? -7.763 12.682 19.960 1.00 97.19 90 GLU A O 1
ATOM 719 N N . ASN A 1 91 ? -8.614 14.738 19.702 1.00 97.75 91 ASN A N 1
ATOM 720 C CA . ASN A 1 91 ? -10.003 14.296 19.813 1.00 97.75 91 ASN A CA 1
ATOM 721 C C . ASN A 1 91 ? -10.459 13.548 18.558 1.00 97.75 91 ASN A C 1
ATOM 723 O O . ASN A 1 91 ? -11.165 12.551 18.682 1.00 97.75 91 ASN A O 1
ATOM 727 N N . GLU A 1 92 ? -10.078 14.024 17.374 1.00 98.31 92 GLU A N 1
ATOM 728 C CA . GLU A 1 92 ? -10.364 13.340 16.111 1.00 98.31 92 GLU A CA 1
ATOM 729 C C . GLU A 1 92 ? -9.610 12.012 16.040 1.00 98.31 92 GLU A C 1
ATOM 731 O O . GLU A 1 92 ? -10.235 10.995 15.762 1.00 98.31 92 GLU A O 1
ATOM 736 N N . ASP A 1 93 ? -8.326 11.979 16.418 1.00 98.44 93 ASP A N 1
ATOM 737 C CA . ASP A 1 93 ? -7.519 10.747 16.485 1.00 98.44 93 ASP A CA 1
ATOM 738 C C . ASP A 1 93 ? -8.191 9.674 17.350 1.00 98.44 93 ASP A C 1
ATOM 740 O O . ASP A 1 93 ? -8.304 8.509 16.967 1.00 98.44 93 ASP A O 1
ATOM 744 N N . LYS A 1 94 ? -8.732 10.077 18.504 1.00 98.19 94 LYS A N 1
ATOM 745 C CA . LYS A 1 94 ? -9.505 9.170 19.352 1.00 98.19 94 LYS A CA 1
ATOM 746 C C . LYS A 1 94 ? -10.747 8.621 18.638 1.00 98.19 94 LYS A C 1
ATOM 748 O O . LYS A 1 94 ? -11.042 7.436 18.781 1.00 98.19 94 LYS A O 1
ATOM 753 N N . LEU A 1 95 ? -11.477 9.452 17.892 1.00 98.44 95 LEU A N 1
ATOM 754 C CA . LEU A 1 95 ? -12.672 9.026 17.156 1.00 98.44 95 LEU A CA 1
ATOM 755 C C . LEU A 1 95 ? -12.330 8.064 16.009 1.00 98.44 95 LEU A C 1
ATOM 757 O O . LEU A 1 95 ? -13.041 7.072 15.843 1.00 98.44 95 LEU A O 1
ATOM 761 N N . TYR A 1 96 ? -11.236 8.301 15.278 1.00 98.69 96 TYR A N 1
ATOM 762 C CA . TYR A 1 96 ? -10.732 7.369 14.262 1.00 98.69 96 TYR A CA 1
ATOM 763 C C . TYR A 1 96 ? -10.369 6.021 14.882 1.00 98.69 96 TYR A C 1
ATOM 765 O O . TYR A 1 96 ? -10.862 4.982 14.445 1.00 98.69 96 TYR A O 1
ATOM 773 N N . LYS A 1 97 ? -9.593 6.019 15.972 1.00 98.62 97 LYS A N 1
ATOM 774 C CA . LYS A 1 97 ? -9.249 4.786 16.698 1.00 98.62 97 LYS A CA 1
ATOM 775 C C . LYS A 1 97 ? -10.486 4.041 17.190 1.00 98.62 97 LYS A C 1
ATOM 777 O O . LYS A 1 97 ? -10.562 2.824 17.047 1.00 98.62 97 LYS A O 1
ATOM 782 N N . GLU A 1 98 ? -11.478 4.738 17.739 1.00 98.38 98 GLU A N 1
ATOM 783 C CA . GLU A 1 98 ? -12.744 4.119 18.147 1.00 98.38 98 GLU A CA 1
ATOM 784 C C . GLU A 1 98 ? -13.500 3.497 16.958 1.00 98.38 98 GLU A C 1
ATOM 786 O O . GLU A 1 98 ? -14.065 2.410 17.102 1.00 98.38 98 GLU A O 1
ATOM 791 N N . ALA A 1 99 ? -13.516 4.152 15.793 1.00 98.56 99 ALA A N 1
ATOM 792 C CA . ALA A 1 99 ? -14.142 3.631 14.578 1.00 98.56 99 ALA A CA 1
ATOM 793 C C . ALA A 1 99 ? -13.417 2.384 14.052 1.00 98.56 99 ALA A C 1
ATOM 795 O O . ALA A 1 99 ? -14.035 1.331 13.890 1.00 98.56 99 ALA A O 1
ATOM 796 N N . TYR A 1 100 ? -12.097 2.447 13.897 1.00 98.38 100 TYR A N 1
ATOM 797 C CA . TYR A 1 100 ? -11.291 1.311 13.455 1.00 98.38 100 TYR A CA 1
ATOM 798 C C . TYR A 1 100 ? -11.341 0.129 14.427 1.00 98.38 100 TYR A C 1
ATOM 800 O O . TYR A 1 100 ? -11.398 -1.027 14.006 1.00 98.38 100 TYR A O 1
ATOM 808 N N . LEU A 1 101 ? -11.427 0.385 15.735 1.00 97.88 101 LEU A N 1
ATOM 809 C CA . LEU A 1 101 ? -11.641 -0.674 16.716 1.00 97.88 101 LEU A CA 1
ATOM 810 C C . LEU A 1 101 ? -12.994 -1.374 16.506 1.00 97.88 101 LEU A C 1
ATOM 812 O O . LEU A 1 101 ? -13.072 -2.598 16.621 1.00 97.88 101 LEU A O 1
ATOM 816 N N . LYS A 1 102 ? -14.053 -0.629 16.158 1.00 97.88 102 LYS A N 1
ATOM 817 C CA . LYS A 1 102 ? -15.357 -1.213 15.796 1.00 97.88 102 LYS A CA 1
ATOM 818 C C . LYS A 1 102 ? -15.277 -2.029 14.508 1.00 97.88 102 LYS A C 1
ATOM 820 O O . LYS A 1 102 ? -15.918 -3.076 14.446 1.00 97.88 102 LYS A O 1
ATOM 825 N N . VAL A 1 103 ? -14.487 -1.610 13.515 1.00 97.12 103 VAL A N 1
ATOM 826 C CA . VAL A 1 103 ? -14.238 -2.407 12.297 1.00 97.12 103 VAL A CA 1
ATOM 827 C C . VAL A 1 103 ? -13.639 -3.764 12.673 1.00 97.12 103 VAL A C 1
ATOM 829 O O . VAL A 1 103 ? -14.210 -4.800 12.331 1.00 97.12 103 VAL A O 1
ATOM 832 N N . LEU A 1 104 ? -12.558 -3.776 13.462 1.00 96.62 104 LEU A N 1
ATOM 833 C CA . LEU A 1 104 ? -11.893 -5.014 13.892 1.00 96.62 104 LEU A CA 1
ATOM 834 C C . LEU A 1 104 ? -12.804 -5.911 14.751 1.00 96.62 104 LEU A C 1
ATOM 836 O O . LEU A 1 104 ? -12.770 -7.136 14.625 1.00 96.62 104 LEU A O 1
ATOM 840 N N . LYS A 1 105 ? -13.673 -5.314 15.579 1.00 96.38 105 LYS A N 1
ATOM 841 C CA . LYS A 1 105 ? -14.698 -6.023 16.371 1.00 96.38 105 LYS A CA 1
ATOM 842 C C . LYS A 1 105 ? -15.895 -6.509 15.549 1.00 96.38 105 LYS A C 1
ATOM 844 O O . LYS A 1 105 ? -16.720 -7.255 16.073 1.00 96.38 105 LYS A O 1
ATOM 849 N N . ASN A 1 106 ? -15.988 -6.158 14.265 1.00 95.88 106 ASN A N 1
ATOM 850 C CA . ASN A 1 106 ? -17.156 -6.412 13.413 1.00 95.88 106 ASN A CA 1
ATOM 851 C C . ASN A 1 106 ? -18.438 -5.717 13.921 1.00 95.88 106 ASN A C 1
ATOM 853 O O . ASN A 1 106 ? -19.542 -6.235 13.764 1.00 95.88 106 ASN A O 1
ATOM 857 N N . GLU A 1 107 ? -18.285 -4.558 14.561 1.00 96.81 107 GLU A N 1
ATOM 858 C CA . GLU A 1 107 ? -19.366 -3.690 15.051 1.00 96.81 107 GLU A CA 1
ATOM 859 C C . GLU A 1 107 ? -19.660 -2.525 14.091 1.00 96.81 107 GLU A C 1
ATOM 861 O O . GLU A 1 107 ? -20.678 -1.850 14.234 1.00 96.81 107 GLU A O 1
ATOM 866 N N . MET A 1 108 ? -18.783 -2.299 13.111 1.00 96.88 108 MET A N 1
ATOM 867 C CA . MET A 1 108 ? -18.939 -1.331 12.026 1.00 96.88 108 MET A CA 1
ATOM 868 C C . MET A 1 108 ? -18.836 -2.066 10.679 1.00 96.88 108 MET A C 1
ATOM 870 O O . MET A 1 108 ? -17.924 -2.886 10.526 1.00 96.88 108 MET A O 1
ATOM 874 N N . PRO A 1 109 ? -19.761 -1.827 9.731 1.00 96.94 109 PRO A N 1
ATOM 875 C CA . PRO A 1 109 ? -19.724 -2.473 8.429 1.00 96.94 109 PRO A CA 1
ATOM 876 C C . PRO A 1 109 ? -18.658 -1.860 7.513 1.00 96.94 109 PRO A C 1
ATOM 878 O O . PRO A 1 109 ? -18.237 -0.716 7.690 1.00 96.94 109 PRO A O 1
ATOM 881 N N . LEU A 1 110 ? -18.274 -2.628 6.498 1.00 96.75 110 LEU A N 1
ATOM 882 C CA . LEU A 1 110 ? -17.446 -2.193 5.386 1.00 96.75 110 LEU A CA 1
ATOM 883 C C . LEU A 1 110 ? -18.329 -1.755 4.213 1.00 96.75 110 LEU A C 1
ATOM 885 O O . LEU A 1 110 ? -19.264 -2.456 3.817 1.00 96.75 110 LEU A O 1
ATOM 889 N N . LEU A 1 111 ? -18.030 -0.591 3.646 1.00 94.19 111 LEU A N 1
ATOM 890 C CA . LEU A 1 111 ? -18.788 0.038 2.574 1.00 94.19 111 LEU A CA 1
ATOM 891 C C . LEU A 1 111 ? -18.129 -0.209 1.213 1.00 94.19 111 LEU A C 1
ATOM 893 O O . LEU A 1 111 ? -16.908 -0.267 1.082 1.00 94.19 111 LEU A O 1
ATOM 897 N N . GLY A 1 112 ? -18.954 -0.342 0.170 1.00 85.25 112 GLY A N 1
ATOM 898 C CA . GLY A 1 112 ? -18.481 -0.481 -1.215 1.00 85.25 112 GLY A CA 1
ATOM 899 C C . GLY A 1 112 ? -17.886 -1.849 -1.576 1.00 85.25 112 GLY A C 1
ATOM 900 O O . GLY A 1 112 ? -17.432 -2.029 -2.703 1.00 85.25 112 GLY A O 1
ATOM 901 N N . VAL A 1 113 ? -17.931 -2.824 -0.668 1.00 87.88 113 VAL A N 1
ATOM 902 C CA . VAL A 1 113 ? -17.419 -4.188 -0.867 1.00 87.88 113 VAL A CA 1
ATOM 903 C C . VAL A 1 113 ? -18.526 -5.236 -0.713 1.00 87.88 113 VAL A C 1
ATOM 905 O O . VAL A 1 113 ? -19.570 -4.984 -0.119 1.00 87.88 113 VAL A O 1
ATOM 908 N N . GLU A 1 114 ? -18.313 -6.441 -1.254 1.00 87.94 114 GLU A N 1
ATOM 909 C CA . GLU A 1 114 ? -19.279 -7.551 -1.126 1.00 87.94 114 GLU A CA 1
ATOM 910 C C . GLU A 1 114 ? -19.380 -8.074 0.320 1.00 87.94 114 GLU A C 1
ATOM 912 O O . GLU A 1 114 ? -20.400 -8.636 0.719 1.00 87.94 114 GLU A O 1
ATOM 917 N N . LYS A 1 115 ? -18.303 -7.932 1.101 1.00 86.81 115 LYS A N 1
ATOM 918 C CA . LYS A 1 115 ? -18.204 -8.424 2.478 1.00 86.81 115 LYS A CA 1
ATOM 919 C C . LYS A 1 115 ? -18.568 -7.323 3.453 1.00 86.81 115 LYS A C 1
ATOM 921 O O . LYS A 1 115 ? -17.944 -6.276 3.451 1.00 86.81 115 LYS A O 1
ATOM 926 N N . GLU A 1 116 ? -19.543 -7.594 4.308 1.00 91.75 116 GLU A N 1
ATOM 927 C CA . GLU A 1 116 ? -20.061 -6.585 5.229 1.00 91.75 116 GLU A CA 1
ATOM 928 C C . GLU A 1 116 ? -19.135 -6.341 6.426 1.00 91.75 116 GLU A C 1
ATOM 930 O O . GLU A 1 116 ? -19.093 -5.225 6.920 1.00 91.75 116 GLU A O 1
ATOM 935 N N . TYR A 1 117 ? -18.371 -7.335 6.890 1.00 95.25 117 TYR A N 1
ATOM 936 C CA . TYR A 1 117 ? -17.537 -7.199 8.089 1.00 95.25 117 TYR A CA 1
ATOM 937 C C . TYR A 1 117 ? -16.106 -7.701 7.893 1.00 95.25 117 TYR A C 1
ATOM 939 O O . TYR A 1 117 ? -15.835 -8.549 7.041 1.00 95.25 117 TYR A O 1
ATOM 947 N N . TYR A 1 118 ? -15.199 -7.219 8.749 1.00 94.12 118 TYR A N 1
ATOM 948 C CA . TYR A 1 118 ? -13.774 -7.560 8.750 1.00 94.12 118 TYR A CA 1
ATOM 949 C C . TYR A 1 118 ? -13.511 -9.075 8.715 1.00 94.12 118 TYR A C 1
ATOM 951 O O . TYR A 1 118 ? -12.763 -9.559 7.870 1.00 94.12 118 TYR A O 1
ATOM 959 N N . ARG A 1 119 ? -14.193 -9.853 9.562 1.00 92.56 119 ARG A N 1
ATOM 960 C CA . ARG A 1 119 ? -14.066 -11.322 9.633 1.00 92.56 119 ARG A CA 1
ATOM 961 C C . ARG A 1 119 ? -14.438 -12.050 8.338 1.00 92.56 119 ARG A C 1
ATOM 963 O O . ARG A 1 119 ? -14.071 -13.209 8.168 1.00 92.56 119 ARG A O 1
ATOM 970 N N . ASP A 1 120 ? -15.222 -11.406 7.474 1.00 92.12 120 ASP A N 1
ATOM 971 C CA . ASP A 1 120 ? -15.722 -11.992 6.231 1.00 92.12 120 ASP A CA 1
ATOM 972 C C . ASP A 1 120 ? -14.780 -11.711 5.048 1.00 92.12 120 ASP A C 1
ATOM 974 O O . ASP A 1 120 ? -14.954 -12.287 3.965 1.00 92.12 120 ASP A O 1
ATOM 978 N N . LEU A 1 121 ? -13.778 -10.843 5.244 1.00 91.62 121 LEU A N 1
ATOM 979 C CA . LEU A 1 121 ? -12.745 -10.559 4.259 1.00 91.62 121 LEU A CA 1
ATOM 980 C C . LEU A 1 121 ? -11.861 -11.781 4.020 1.00 91.62 121 LEU A C 1
ATOM 982 O O . LEU A 1 121 ? -11.566 -12.595 4.900 1.00 91.62 121 LEU A O 1
ATOM 986 N N . TRP A 1 122 ? -11.410 -11.914 2.778 1.00 87.94 122 TRP A N 1
ATOM 987 C CA . TRP A 1 122 ? -10.575 -13.033 2.386 1.00 87.94 122 TRP A CA 1
ATOM 988 C C . TRP A 1 122 ? -9.211 -12.950 3.077 1.00 87.94 122 TRP A C 1
ATOM 990 O O . TRP A 1 122 ? -8.530 -11.932 2.980 1.00 87.94 122 TRP A O 1
ATOM 1000 N N . LYS A 1 123 ? -8.819 -14.023 3.776 1.00 81.94 123 LYS A N 1
ATOM 1001 C CA . LYS A 1 123 ? -7.576 -14.082 4.565 1.00 81.94 123 LYS A CA 1
ATOM 1002 C C . LYS A 1 123 ? -7.436 -12.932 5.587 1.00 81.94 123 LYS A C 1
ATOM 1004 O O . LYS A 1 123 ? -6.316 -12.512 5.863 1.00 81.94 123 LYS A O 1
ATOM 1009 N N . ALA A 1 124 ? -8.532 -12.450 6.183 1.00 67.56 124 ALA A N 1
ATOM 1010 C CA . ALA A 1 124 ? -8.472 -11.695 7.440 1.00 67.56 124 ALA A CA 1
ATOM 1011 C C . ALA A 1 124 ? -8.045 -12.661 8.560 1.00 67.56 124 ALA A C 1
ATOM 1013 O O . ALA A 1 124 ? -8.869 -13.298 9.210 1.00 67.56 124 ALA A O 1
ATOM 1014 N N . GLY A 1 125 ? -6.743 -12.930 8.642 1.00 68.38 125 GLY A N 1
ATOM 1015 C CA . GLY A 1 125 ? -6.202 -14.133 9.270 1.00 68.38 125 GLY A CA 1
ATOM 1016 C C . GLY A 1 125 ? -6.280 -14.195 10.794 1.00 68.38 125 GLY A C 1
ATOM 1017 O O . GLY A 1 125 ? -6.041 -15.275 11.329 1.00 68.38 125 GLY A O 1
ATOM 1018 N N . ILE A 1 126 ? -6.602 -13.098 11.491 1.00 89.06 126 ILE A N 1
ATOM 1019 C CA . ILE A 1 126 ? -6.562 -13.032 12.959 1.00 89.06 126 ILE A CA 1
ATOM 1020 C C . ILE A 1 126 ? -7.840 -12.395 13.508 1.00 89.06 126 ILE A C 1
ATOM 1022 O O . ILE A 1 126 ? -8.308 -11.359 13.032 1.00 89.06 126 ILE A O 1
ATOM 1026 N N . SER A 1 127 ? -8.400 -13.029 14.539 1.00 91.94 127 SER A N 1
ATOM 1027 C CA . SER A 1 127 ? -9.557 -12.510 15.275 1.00 91.94 127 SER A CA 1
ATOM 1028 C C . SER A 1 127 ? -9.197 -11.306 16.152 1.00 91.94 127 SER A C 1
ATOM 1030 O O . SER A 1 127 ? -8.043 -11.125 16.542 1.00 91.94 127 SER A O 1
ATOM 1032 N N . PHE A 1 128 ? -10.196 -10.501 16.518 1.00 94.50 128 PHE A N 1
ATOM 1033 C CA . PHE A 1 128 ? -10.003 -9.394 17.456 1.00 94.50 128 PHE A CA 1
ATOM 1034 C C . PHE A 1 128 ? -9.484 -9.877 18.818 1.00 94.50 128 PHE A C 1
ATOM 1036 O O . PHE A 1 128 ? -8.592 -9.265 19.397 1.00 94.50 128 PHE A O 1
ATOM 1043 N N . GLU A 1 129 ? -10.021 -10.988 19.324 1.00 95.75 129 GLU A N 1
ATOM 1044 C CA . GLU A 1 129 ? -9.633 -11.562 20.612 1.00 95.75 129 GLU A CA 1
ATOM 1045 C C . GLU A 1 129 ? -8.156 -11.963 20.625 1.00 95.75 129 GLU A C 1
ATOM 1047 O O . GLU A 1 129 ? -7.448 -11.692 21.592 1.00 95.75 129 GLU A O 1
ATOM 1052 N N . GLU A 1 130 ? -7.672 -12.550 19.531 1.00 95.50 130 GLU A N 1
ATOM 1053 C CA . GLU A 1 130 ? -6.265 -12.919 19.393 1.00 95.50 130 GLU A CA 1
ATOM 1054 C C . GLU A 1 130 ? -5.359 -11.685 19.270 1.00 95.50 130 GLU A C 1
ATOM 1056 O O . GLU A 1 130 ? -4.320 -11.639 19.926 1.00 95.50 130 GLU A O 1
ATOM 1061 N N . LEU A 1 131 ? -5.768 -10.648 18.523 1.00 94.38 131 LEU A N 1
ATOM 1062 C CA . LEU A 1 131 ? -5.052 -9.364 18.498 1.00 94.38 131 LEU A CA 1
ATOM 1063 C C . LEU A 1 131 ? -4.950 -8.741 19.894 1.00 94.38 131 LEU A C 1
ATOM 1065 O O . LEU A 1 131 ? -3.892 -8.240 20.270 1.00 94.38 131 LEU A O 1
ATOM 1069 N N . LEU A 1 132 ? -6.022 -8.812 20.683 1.00 96.75 132 LEU A N 1
ATOM 1070 C CA . LEU A 1 132 ? -6.050 -8.302 22.051 1.00 96.75 132 LEU A CA 1
ATOM 1071 C C . LEU A 1 132 ? -5.124 -9.095 22.986 1.00 96.75 132 LEU A C 1
ATOM 1073 O O . LEU A 1 132 ? -4.397 -8.499 23.780 1.00 96.75 132 LEU A O 1
ATOM 1077 N N . GLU A 1 133 ? -5.113 -10.427 22.884 1.00 97.56 133 GLU A N 1
ATOM 1078 C CA . GLU A 1 133 ? -4.177 -11.281 23.632 1.00 97.56 133 GLU A CA 1
ATOM 1079 C C . GLU A 1 133 ? -2.712 -11.012 23.254 1.00 97.56 133 GLU A C 1
ATOM 1081 O O . GLU A 1 133 ? -1.814 -11.165 24.086 1.00 97.56 133 GLU A O 1
ATOM 1086 N N . LYS A 1 134 ? -2.475 -10.597 22.006 1.00 96.75 134 LYS A N 1
ATOM 1087 C CA . LYS A 1 134 ? -1.159 -10.360 21.400 1.00 96.75 134 LYS A CA 1
ATOM 1088 C C . LYS A 1 134 ? -0.820 -8.881 21.242 1.00 96.75 134 LYS A C 1
ATOM 1090 O O . LYS A 1 134 ? 0.057 -8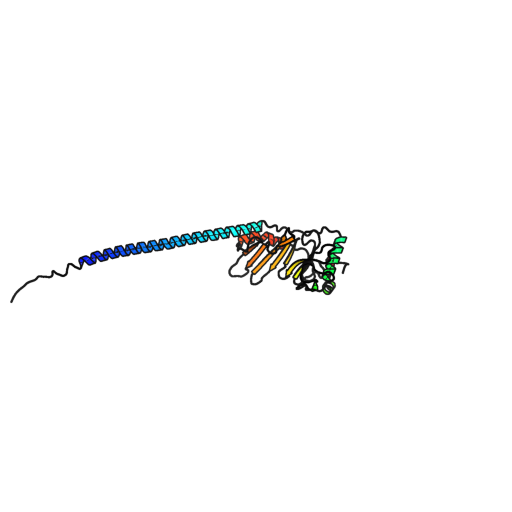.527 20.462 1.00 96.75 134 LYS A O 1
ATOM 1095 N N . LYS A 1 135 ? -1.476 -8.015 22.015 1.00 96.62 135 LYS A N 1
ATOM 1096 C CA . LYS A 1 135 ? -1.466 -6.567 21.781 1.00 96.62 135 LYS A CA 1
ATOM 1097 C C . LYS A 1 135 ? -0.090 -5.892 21.825 1.00 96.62 135 LYS A C 1
ATOM 1099 O O . LYS A 1 135 ? 0.091 -4.867 21.176 1.00 96.62 135 LYS A O 1
ATOM 1104 N N . ASP A 1 136 ? 0.847 -6.465 22.580 1.00 97.12 136 ASP A N 1
ATOM 1105 C CA . ASP A 1 136 ? 2.207 -5.950 22.784 1.00 97.12 136 ASP A CA 1
ATOM 1106 C C . ASP A 1 136 ? 3.252 -6.669 21.898 1.00 97.12 136 ASP A C 1
ATOM 1108 O O . ASP A 1 136 ? 4.454 -6.440 22.039 1.00 97.12 136 ASP A O 1
ATOM 1112 N N . GLU A 1 137 ? 2.832 -7.596 21.028 1.00 96.94 137 GLU A N 1
ATOM 1113 C CA . GLU A 1 137 ? 3.746 -8.417 20.227 1.00 96.94 137 GLU A CA 1
ATOM 1114 C C . GLU A 1 137 ? 4.262 -7.635 19.014 1.00 96.94 137 GLU A C 1
ATOM 1116 O O . GLU A 1 137 ? 3.551 -7.409 18.036 1.00 96.94 137 GLU A O 1
ATOM 1121 N N . ASP A 1 138 ? 5.541 -7.269 19.065 1.00 95.75 138 ASP A N 1
ATOM 1122 C CA . ASP A 1 138 ? 6.256 -6.570 17.994 1.00 95.75 138 ASP A CA 1
ATOM 1123 C C . ASP A 1 138 ? 6.775 -7.550 16.926 1.00 95.75 138 ASP A C 1
ATOM 1125 O O . ASP A 1 138 ? 7.976 -7.711 16.694 1.00 95.75 138 ASP A O 1
ATOM 1129 N N . CYS A 1 139 ? 5.862 -8.320 16.330 1.00 93.88 139 CYS A N 1
ATOM 1130 C CA . CYS A 1 139 ? 6.194 -9.208 15.222 1.00 93.88 139 CYS A CA 1
ATOM 1131 C C . CYS A 1 139 ? 5.006 -9.456 14.287 1.00 93.88 139 CYS A C 1
ATOM 1133 O O . CYS A 1 139 ? 3.840 -9.448 14.683 1.00 93.88 139 CYS A O 1
ATOM 1135 N N . PHE A 1 140 ? 5.310 -9.720 13.015 1.00 89.88 140 PHE A N 1
ATOM 1136 C CA . PHE A 1 140 ? 4.314 -10.196 12.059 1.00 89.88 140 PHE A CA 1
ATOM 1137 C C . PHE A 1 140 ? 3.700 -11.524 12.547 1.00 89.88 140 PHE A C 1
ATOM 1139 O O . PHE A 1 140 ? 4.460 -12.406 12.964 1.00 89.88 140 PHE A O 1
ATOM 1146 N N . PRO A 1 141 ? 2.370 -11.727 12.463 1.00 92.31 141 PRO A N 1
ATOM 1147 C CA . PRO A 1 141 ? 1.360 -10.898 11.783 1.00 92.31 141 PRO A CA 1
ATOM 1148 C C . PRO A 1 141 ? 0.542 -9.944 12.687 1.00 92.31 141 PRO A C 1
ATOM 1150 O O . PRO A 1 141 ? -0.543 -9.523 12.296 1.00 92.31 141 PRO A O 1
ATOM 1153 N N . TYR A 1 142 ? 1.020 -9.602 13.889 1.00 94.19 142 TYR A N 1
ATOM 1154 C CA . TYR A 1 142 ? 0.260 -8.796 14.868 1.00 94.19 142 TYR A CA 1
ATOM 1155 C C . TYR A 1 142 ? 0.460 -7.279 14.742 1.00 94.19 142 TYR A C 1
ATOM 1157 O O . TYR A 1 142 ? -0.199 -6.500 15.427 1.00 94.19 142 TYR A O 1
ATOM 1165 N N . LEU A 1 143 ? 1.371 -6.865 13.867 1.00 95.25 143 LEU A N 1
ATOM 1166 C CA . LEU A 1 143 ? 1.692 -5.469 13.610 1.00 95.25 143 LEU A CA 1
ATOM 1167 C C . LEU A 1 143 ? 0.700 -4.821 12.632 1.00 95.25 143 LEU A C 1
ATOM 1169 O O . LEU A 1 143 ? 0.265 -5.452 11.667 1.00 95.25 143 LEU A O 1
ATOM 1173 N N . LEU A 1 144 ? 0.393 -3.545 12.865 1.00 96.75 144 LEU A N 1
ATOM 1174 C CA . LEU A 1 144 ? -0.558 -2.734 12.100 1.00 96.75 144 LEU A CA 1
ATOM 1175 C C . LEU A 1 144 ? 0.119 -1.494 11.505 1.00 96.75 144 LEU A C 1
ATOM 1177 O O . LEU A 1 144 ? 1.169 -1.065 11.979 1.00 96.75 144 LEU A O 1
ATOM 1181 N N . TYR A 1 145 ? -0.514 -0.883 10.510 1.00 97.44 145 TYR A N 1
ATOM 1182 C CA . TYR A 1 145 ? -0.229 0.494 10.103 1.00 97.44 145 TYR A CA 1
ATOM 1183 C C . TYR A 1 145 ? -1.351 1.402 10.611 1.00 97.44 145 TYR A C 1
ATOM 1185 O O . TYR A 1 145 ? -2.516 1.007 10.582 1.00 97.44 145 TYR A O 1
ATOM 1193 N N . TYR A 1 146 ? -0.998 2.594 11.087 1.00 98.12 146 TYR A N 1
ATOM 1194 C CA . TYR A 1 146 ? -1.956 3.628 11.480 1.00 98.12 146 TYR A CA 1
ATOM 1195 C C . TYR A 1 146 ? -1.298 4.992 11.313 1.00 98.12 146 TYR A C 1
ATOM 1197 O O . TYR A 1 146 ? -0.649 5.473 12.239 1.00 98.12 146 TYR A O 1
ATOM 1205 N N . ASP A 1 147 ? -1.383 5.562 10.122 1.00 97.69 147 ASP A N 1
ATOM 1206 C CA . ASP A 1 147 ? -0.790 6.845 9.738 1.00 97.69 147 ASP A CA 1
ATOM 1207 C C . ASP A 1 147 ? -1.607 7.420 8.569 1.00 97.69 147 ASP A C 1
ATOM 1209 O O . ASP A 1 147 ? -2.552 6.784 8.118 1.00 97.69 147 ASP A O 1
ATOM 1213 N N . ASP A 1 148 ? -1.232 8.602 8.086 1.00 97.69 148 ASP A N 1
ATOM 1214 C CA . ASP A 1 148 ? -1.723 9.197 6.835 1.00 97.69 148 ASP A CA 1
ATOM 1215 C C . ASP A 1 148 ? -1.130 8.449 5.629 1.00 97.69 148 ASP A C 1
ATOM 1217 O O . ASP A 1 148 ? -0.048 8.768 5.126 1.00 97.69 148 ASP A O 1
ATOM 1221 N N . LEU A 1 149 ? -1.775 7.340 5.263 1.00 96.62 149 LEU A N 1
ATOM 1222 C CA . LEU A 1 149 ? -1.311 6.391 4.254 1.00 96.62 149 LEU A CA 1
ATOM 1223 C C . LEU A 1 149 ? -1.760 6.780 2.850 1.00 96.62 149 LEU A C 1
ATOM 1225 O O . LEU A 1 149 ? -1.199 6.240 1.895 1.00 96.62 149 LEU A O 1
ATOM 1229 N N . ASP A 1 150 ? -2.726 7.679 2.704 1.00 95.56 150 ASP A N 1
ATOM 1230 C CA . ASP A 1 150 ? -3.204 8.180 1.418 1.00 95.56 150 ASP A CA 1
ATOM 1231 C C . ASP A 1 150 ? -2.760 9.635 1.127 1.00 95.56 150 ASP A C 1
ATOM 1233 O O . ASP A 1 150 ? -2.623 10.024 -0.038 1.00 95.56 150 ASP A O 1
ATOM 1237 N N . GLY A 1 151 ? -2.368 10.392 2.158 1.00 95.56 151 GLY A N 1
ATOM 1238 C CA . GLY A 1 151 ? -1.840 11.751 2.051 1.00 95.56 151 GLY A CA 1
ATOM 1239 C C . GLY A 1 151 ? -2.889 12.856 2.204 1.00 95.56 151 GLY A C 1
ATOM 1240 O O . GLY A 1 151 ? -2.594 14.005 1.847 1.00 95.56 151 GLY A O 1
ATOM 1241 N N . ASP A 1 152 ? -4.104 12.542 2.659 1.00 95.94 152 ASP A N 1
ATOM 1242 C CA . ASP A 1 152 ? -5.171 13.511 2.914 1.00 95.94 152 ASP A CA 1
ATOM 1243 C C . ASP A 1 152 ? -5.089 14.173 4.308 1.00 95.94 152 ASP A C 1
ATOM 1245 O O . ASP A 1 152 ? -5.779 15.168 4.569 1.00 95.94 152 ASP A O 1
ATOM 1249 N N . GLY A 1 153 ? -4.191 13.680 5.168 1.00 97.25 153 GLY A N 1
ATOM 1250 C CA . GLY A 1 153 ? -3.948 14.173 6.520 1.00 97.25 153 GLY A CA 1
ATOM 1251 C C . GLY A 1 153 ? -4.761 13.472 7.611 1.00 97.25 153 GLY A C 1
ATOM 1252 O O . GLY A 1 153 ? -4.619 13.823 8.787 1.00 97.25 153 GLY A O 1
ATOM 1253 N N . LYS A 1 154 ? -5.594 12.487 7.276 1.00 97.94 154 LYS A N 1
ATOM 1254 C CA . LYS A 1 154 ? -6.307 11.619 8.221 1.00 97.94 154 LYS A CA 1
ATOM 1255 C C . LYS A 1 154 ? -5.606 10.263 8.310 1.00 97.94 154 LYS A C 1
ATOM 1257 O O . LYS A 1 154 ? -4.679 10.008 7.560 1.00 97.94 154 LYS A O 1
ATOM 1262 N N . PRO A 1 155 ? -5.935 9.433 9.311 1.00 98.25 155 PRO A N 1
ATOM 1263 C CA . PRO A 1 155 ? -5.289 8.145 9.461 1.00 98.25 155 PRO A CA 1
ATOM 1264 C C . PRO A 1 155 ? -6.083 7.022 8.792 1.00 98.25 155 PRO A C 1
ATOM 1266 O O . PRO A 1 155 ? -7.269 6.836 9.082 1.00 98.25 155 PRO A O 1
ATOM 1269 N N . GLU A 1 156 ? -5.377 6.153 8.074 1.00 98.38 156 GLU A N 1
ATOM 1270 C CA . GLU A 1 156 ? -5.885 4.867 7.598 1.00 98.38 156 GLU A CA 1
ATOM 1271 C C . GLU A 1 156 ? -5.384 3.740 8.500 1.00 98.38 156 GLU A C 1
ATOM 1273 O O . GLU A 1 156 ? -4.269 3.774 9.032 1.00 98.38 156 GLU A O 1
ATOM 1278 N N . LEU A 1 157 ? -6.183 2.679 8.634 1.00 98.12 157 LEU A N 1
ATOM 1279 C CA . LEU A 1 157 ? -5.748 1.457 9.306 1.00 98.12 157 LEU A CA 1
ATOM 1280 C C . LEU A 1 157 ? -5.295 0.415 8.281 1.00 98.12 157 LEU A C 1
ATOM 1282 O O . LEU A 1 157 ? -6.110 -0.148 7.552 1.00 98.12 157 LEU A O 1
ATOM 1286 N N . GLY A 1 158 ? -4.007 0.076 8.288 1.00 96.62 158 GLY A N 1
ATOM 1287 C CA . GLY A 1 158 ? -3.473 -1.041 7.513 1.00 96.62 158 GLY A CA 1
ATOM 1288 C C . GLY A 1 158 ? -3.369 -2.324 8.334 1.00 96.62 158 GLY A C 1
ATOM 1289 O O . GLY A 1 158 ? -2.702 -2.360 9.368 1.00 96.62 158 GLY A O 1
ATOM 1290 N N . VAL A 1 159 ? -3.974 -3.407 7.848 1.00 95.38 159 VAL A N 1
ATOM 1291 C CA . VAL A 1 159 ? -3.941 -4.732 8.483 1.00 95.38 159 VAL A CA 1
ATOM 1292 C C . VAL A 1 159 ? -3.373 -5.753 7.508 1.00 95.38 159 VAL A C 1
ATOM 1294 O O . VAL A 1 159 ? -3.957 -5.986 6.454 1.00 95.38 159 VAL A O 1
ATOM 1297 N N . ASN A 1 160 ? -2.248 -6.380 7.855 1.00 93.25 160 ASN A N 1
ATOM 1298 C CA . ASN A 1 160 ? -1.571 -7.360 7.004 1.00 93.25 160 ASN A CA 1
ATOM 1299 C C . ASN A 1 160 ? -1.528 -8.746 7.669 1.00 93.25 160 ASN A C 1
ATOM 1301 O O . ASN A 1 160 ? -0.631 -9.038 8.456 1.00 93.25 160 ASN A O 1
ATOM 1305 N N . GLN A 1 161 ? -2.500 -9.606 7.348 1.00 90.50 161 GLN A N 1
ATOM 1306 C CA . GLN A 1 161 ? -2.708 -10.902 8.024 1.00 90.50 161 GLN A CA 1
ATOM 1307 C C . GLN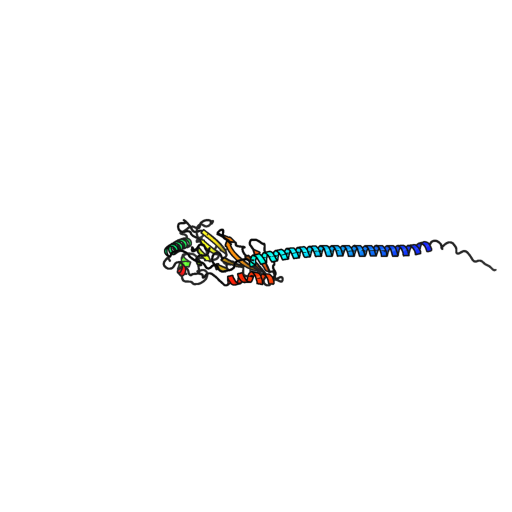 A 1 161 ? -2.960 -12.065 7.047 1.00 90.50 161 GLN A C 1
ATOM 1309 O O . GLN A 1 161 ? -3.750 -12.969 7.312 1.00 90.50 161 GLN A O 1
ATOM 1314 N N . GLY A 1 162 ? -2.298 -12.045 5.890 1.00 88.06 162 GLY A N 1
ATOM 1315 C CA . GLY A 1 162 ? -2.504 -12.984 4.776 1.00 88.06 162 GLY A CA 1
ATOM 1316 C C . GLY A 1 162 ? -2.985 -12.273 3.509 1.00 88.06 162 GLY A C 1
ATOM 1317 O O . GLY A 1 162 ? -2.602 -12.655 2.399 1.00 88.06 162 GLY A O 1
ATOM 1318 N N . CYS A 1 163 ? -3.725 -11.186 3.705 1.00 92.44 163 CYS A N 1
ATOM 1319 C CA . CYS A 1 163 ? -3.836 -10.057 2.793 1.00 92.44 163 CYS A CA 1
ATOM 1320 C C . CYS A 1 163 ? -3.565 -8.767 3.575 1.00 92.44 163 CYS A C 1
ATOM 1322 O O . CYS A 1 163 ? -3.915 -8.679 4.755 1.00 92.44 163 CYS A O 1
ATOM 1324 N N . LEU A 1 164 ? -2.954 -7.785 2.915 1.00 93.94 164 LEU A N 1
ATOM 1325 C CA . LEU A 1 164 ? -3.034 -6.388 3.307 1.00 93.94 164 LEU A CA 1
ATOM 1326 C C . LEU A 1 164 ? -4.433 -5.870 2.971 1.00 93.94 164 LEU A C 1
ATOM 1328 O O . LEU A 1 164 ? -4.875 -6.011 1.831 1.00 93.94 164 LEU A O 1
ATOM 1332 N N . TYR A 1 165 ? -5.072 -5.229 3.940 1.00 95.50 165 TYR A N 1
ATOM 1333 C CA . TYR A 1 165 ? -6.222 -4.354 3.751 1.00 95.50 165 TYR A CA 1
ATOM 1334 C C . TYR A 1 165 ? -5.888 -2.979 4.319 1.00 95.50 165 TYR A C 1
ATOM 1336 O O . TYR A 1 165 ? -5.416 -2.897 5.453 1.00 95.50 165 TYR A O 1
ATOM 1344 N N . LEU A 1 166 ? -6.134 -1.926 3.543 1.00 96.50 166 LEU A N 1
ATOM 1345 C CA . LEU A 1 166 ? -6.139 -0.547 4.024 1.00 96.50 166 LEU A CA 1
ATOM 1346 C C . LEU A 1 166 ? -7.589 -0.113 4.208 1.00 96.50 166 LEU A C 1
ATOM 1348 O O . LEU A 1 166 ? -8.371 -0.160 3.255 1.00 96.50 166 LEU A O 1
ATOM 1352 N N . PHE A 1 167 ? -7.941 0.257 5.432 1.00 97.38 167 PHE A N 1
ATOM 1353 C CA . PHE A 1 167 ? -9.247 0.797 5.773 1.00 97.38 167 PHE A CA 1
ATOM 1354 C C . PHE A 1 167 ? -9.169 2.310 5.872 1.00 97.38 167 PHE A C 1
ATOM 1356 O O . PHE A 1 167 ? -8.290 2.829 6.555 1.00 97.38 167 PHE A O 1
ATOM 1363 N N . ASP A 1 168 ? -10.130 2.959 5.235 1.00 97.38 168 ASP A N 1
ATOM 1364 C CA . ASP A 1 168 ? -10.369 4.396 5.280 1.00 97.38 168 ASP A CA 1
ATOM 1365 C C . ASP A 1 168 ? -11.731 4.641 5.948 1.00 97.38 168 ASP A C 1
ATOM 1367 O O . ASP A 1 168 ? -12.663 3.842 5.806 1.00 97.38 168 ASP A O 1
ATOM 1371 N N . TYR A 1 169 ? -11.852 5.699 6.733 1.00 98.12 169 TYR A N 1
ATOM 1372 C CA . TYR A 1 169 ? -13.076 6.048 7.437 1.00 98.12 169 TYR A CA 1
ATOM 1373 C C . TYR A 1 169 ? -13.192 7.557 7.541 1.00 98.12 169 TYR A C 1
ATOM 1375 O O . TYR A 1 169 ? -12.283 8.206 8.034 1.00 98.12 169 TYR A O 1
ATOM 1383 N N . GLU A 1 170 ? -14.356 8.105 7.206 1.00 97.38 170 GLU A N 1
ATOM 1384 C CA . GLU A 1 170 ? -14.654 9.516 7.430 1.00 97.38 170 GLU A CA 1
ATOM 1385 C C . GLU A 1 170 ? -15.478 9.706 8.706 1.00 97.38 170 GLU A C 1
ATOM 1387 O O . GLU A 1 170 ? -16.414 8.958 9.010 1.00 97.38 170 GLU A O 1
ATOM 1392 N N . LEU A 1 171 ? -15.158 10.742 9.488 1.00 97.12 171 LEU A N 1
ATOM 1393 C CA . LEU A 1 171 ? -15.864 11.001 10.742 1.00 97.12 171 LEU A CA 1
ATOM 1394 C C . LEU A 1 171 ? -17.358 11.265 10.507 1.00 97.12 171 LEU A C 1
ATOM 1396 O O . LEU A 1 171 ? -17.759 12.316 10.009 1.00 97.12 171 LEU A O 1
ATOM 1400 N N . GLY A 1 172 ? -18.186 10.349 11.007 1.00 93.88 172 GLY A N 1
ATOM 1401 C CA . GLY A 1 172 ? -19.643 10.437 10.923 1.00 93.88 172 GLY A CA 1
ATOM 1402 C C . GLY A 1 172 ? -20.252 9.485 9.901 1.00 93.88 172 GLY A C 1
ATOM 1403 O O . GLY A 1 172 ? -21.480 9.406 9.848 1.00 93.88 172 GLY A O 1
ATOM 1404 N N . ASP A 1 173 ? -19.426 8.753 9.155 1.00 96.00 173 ASP A N 1
ATOM 1405 C CA . ASP A 1 173 ? -19.896 7.711 8.256 1.00 96.00 173 ASP A CA 1
ATOM 1406 C C . ASP A 1 173 ? -20.449 6.501 9.018 1.00 96.00 173 ASP A C 1
ATOM 1408 O O . ASP A 1 173 ? -20.054 6.170 10.140 1.00 96.00 173 ASP A O 1
ATOM 1412 N N . ASP A 1 174 ? -21.391 5.811 8.375 1.00 94.75 174 ASP A N 1
ATOM 1413 C CA . ASP A 1 174 ? -22.044 4.622 8.928 1.00 94.75 174 ASP A CA 1
ATOM 1414 C C . ASP A 1 174 ? -21.169 3.352 8.811 1.00 94.75 174 ASP A C 1
ATOM 1416 O O . ASP A 1 174 ? -21.550 2.290 9.309 1.00 94.75 174 ASP A O 1
ATOM 1420 N N . GLY A 1 175 ? -20.008 3.438 8.155 1.00 96.62 175 GLY A N 1
ATOM 1421 C CA . GLY A 1 175 ? -19.085 2.329 7.928 1.00 96.62 175 GLY A CA 1
ATOM 1422 C C . GLY A 1 175 ? -17.727 2.791 7.398 1.00 96.62 175 GLY A C 1
ATOM 1423 O O . GLY A 1 175 ? -17.567 3.952 7.041 1.00 96.62 175 GLY A O 1
ATOM 1424 N N . ALA A 1 176 ? -16.761 1.875 7.347 1.00 97.56 176 ALA A N 1
ATOM 1425 C CA . ALA A 1 176 ? -15.426 2.133 6.803 1.00 97.56 176 ALA A CA 1
ATOM 1426 C C . ALA A 1 176 ? -15.301 1.602 5.369 1.00 97.56 176 ALA A C 1
ATOM 1428 O O . ALA A 1 176 ? -15.930 0.610 5.005 1.00 97.56 176 ALA A O 1
ATOM 1429 N N . HIS A 1 177 ? -14.467 2.219 4.550 1.00 96.31 177 HIS A N 1
ATOM 1430 C CA . HIS A 1 177 ? -14.164 1.791 3.192 1.00 96.31 177 HIS A CA 1
ATOM 1431 C C . HIS A 1 177 ? -12.910 0.914 3.157 1.00 96.31 177 HIS A C 1
ATOM 1433 O O . HIS A 1 177 ? -11.991 1.078 3.955 1.00 96.31 177 HIS A O 1
ATOM 1439 N N . VAL A 1 178 ? -12.857 -0.032 2.216 1.00 94.44 178 VAL A N 1
ATOM 1440 C CA . VAL A 1 178 ? -11.603 -0.715 1.870 1.00 94.44 178 VAL A CA 1
ATOM 1441 C C . VAL A 1 178 ? -10.947 0.082 0.752 1.00 94.44 178 VAL A C 1
ATOM 1443 O O . VAL A 1 178 ? -11.397 0.021 -0.391 1.00 94.44 178 VAL A O 1
ATOM 1446 N N . LEU A 1 179 ? -9.901 0.827 1.095 1.00 93.88 179 LEU A N 1
ATOM 1447 C CA . LEU A 1 179 ? -9.174 1.696 0.175 1.00 93.88 179 LEU A CA 1
ATOM 1448 C C . LEU A 1 179 ? -8.266 0.892 -0.768 1.00 93.88 179 LEU A C 1
ATOM 1450 O O . LEU A 1 179 ? -8.161 1.195 -1.954 1.00 93.88 179 LEU A O 1
ATOM 1454 N N . TYR A 1 180 ? -7.615 -0.148 -0.246 1.00 93.94 180 TYR A N 1
ATOM 1455 C CA . TYR A 1 180 ? -6.702 -0.998 -1.010 1.00 93.94 180 TYR A CA 1
ATOM 1456 C C . TYR A 1 180 ? -6.643 -2.409 -0.422 1.00 93.94 180 TYR A C 1
ATOM 1458 O O . TYR A 1 180 ? -6.738 -2.585 0.796 1.00 93.94 180 TYR A O 1
ATOM 1466 N N . CYS A 1 181 ? -6.445 -3.423 -1.270 1.00 93.12 181 CYS A N 1
ATOM 1467 C CA . CYS A 1 181 ? -6.152 -4.776 -0.807 1.00 93.12 181 CYS A CA 1
ATOM 1468 C C . CYS A 1 181 ? -5.149 -5.505 -1.705 1.00 93.12 181 CYS A C 1
ATOM 1470 O O . CYS A 1 181 ? -5.223 -5.415 -2.927 1.00 93.12 181 CYS A O 1
ATOM 1472 N N . GLN A 1 182 ? -4.248 -6.281 -1.101 1.00 93.19 182 GLN A N 1
ATOM 1473 C CA . GLN A 1 182 ? -3.260 -7.087 -1.823 1.00 93.19 182 GLN A CA 1
ATOM 1474 C C . GLN A 1 182 ? -2.886 -8.328 -1.008 1.00 93.19 182 GLN A C 1
ATOM 1476 O O . GLN A 1 182 ? -2.805 -8.281 0.214 1.00 93.1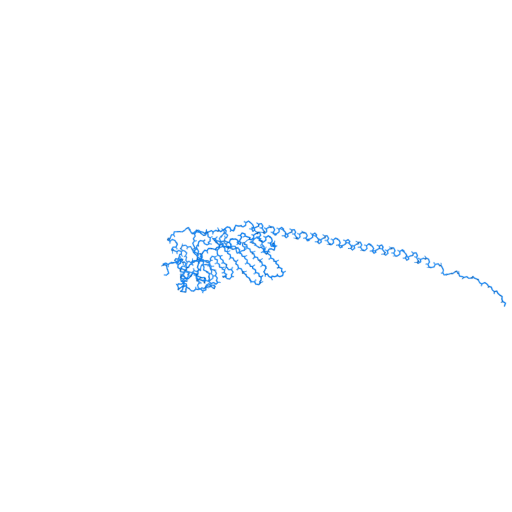9 182 GLN A O 1
ATOM 1481 N N . GLU A 1 183 ? -2.636 -9.466 -1.656 1.00 92.00 183 GLU A N 1
ATOM 1482 C CA . GLU A 1 183 ? -2.092 -10.641 -0.961 1.00 92.00 183 GLU A CA 1
ATOM 1483 C C . GLU A 1 183 ? -0.740 -10.345 -0.315 1.00 92.00 183 GLU A C 1
ATOM 1485 O O . GLU A 1 183 ? 0.156 -9.817 -0.971 1.00 92.00 183 GLU A O 1
ATOM 1490 N N . SER A 1 184 ? -0.562 -10.777 0.936 1.00 90.00 184 SER A N 1
ATOM 1491 C CA . SER A 1 184 ? 0.664 -10.520 1.702 1.00 90.00 184 SER A CA 1
ATOM 1492 C C . SER A 1 184 ? 1.915 -11.112 1.063 1.00 90.00 184 SER A C 1
ATOM 1494 O O . SER A 1 184 ? 2.999 -10.606 1.288 1.00 90.00 184 SER A O 1
ATOM 1496 N N . CYS A 1 185 ? 1.794 -12.187 0.277 1.00 89.62 185 CYS A N 1
ATOM 1497 C CA . CYS A 1 185 ? 2.942 -12.781 -0.414 1.00 89.62 185 CYS A CA 1
ATOM 1498 C C . CYS A 1 185 ? 3.460 -11.940 -1.583 1.00 89.62 185 CYS A C 1
ATOM 1500 O O . CYS A 1 185 ? 4.500 -12.278 -2.136 1.00 89.62 185 CYS A O 1
ATOM 1502 N N . TYR A 1 186 ? 2.710 -10.912 -1.978 1.00 91.56 186 TYR A N 1
ATOM 1503 C CA . TYR A 1 186 ? 3.092 -9.972 -3.020 1.00 91.56 186 TYR A CA 1
ATOM 1504 C C . TYR A 1 186 ? 3.219 -8.533 -2.513 1.00 91.56 186 TYR A C 1
ATOM 1506 O O . TYR A 1 186 ? 3.538 -7.636 -3.284 1.00 91.56 186 TYR A O 1
ATOM 1514 N N . PHE A 1 187 ? 2.916 -8.294 -1.240 1.00 89.81 187 PHE A N 1
ATOM 1515 C CA . PHE A 1 187 ? 3.057 -6.999 -0.596 1.00 89.81 187 PHE A CA 1
ATOM 1516 C C . PHE A 1 187 ? 4.309 -7.021 0.272 1.00 89.81 187 PHE A C 1
ATOM 1518 O O . PHE A 1 187 ? 4.414 -7.860 1.166 1.00 89.81 187 PHE A O 1
ATOM 1525 N N . GLU A 1 188 ? 5.215 -6.078 0.037 1.00 92.50 188 GLU A N 1
ATOM 1526 C CA . GLU A 1 188 ? 6.464 -5.996 0.791 1.00 92.50 188 GLU A CA 1
ATOM 1527 C C . GLU A 1 188 ? 6.400 -4.902 1.863 1.00 92.50 188 GLU A C 1
ATOM 1529 O O . GLU A 1 188 ? 6.733 -5.150 3.022 1.00 92.50 188 GLU A O 1
ATOM 1534 N N . GLY A 1 189 ? 5.894 -3.713 1.514 1.00 93.81 189 GLY A N 1
ATOM 1535 C CA . GLY A 1 189 ? 5.785 -2.604 2.462 1.00 93.81 189 GLY A CA 1
ATOM 1536 C C . GLY A 1 189 ? 5.043 -1.381 1.926 1.00 93.81 189 GLY A C 1
ATOM 1537 O O . GLY A 1 189 ? 4.873 -1.206 0.715 1.00 93.81 189 GLY A O 1
ATOM 1538 N N . ILE A 1 190 ? 4.606 -0.519 2.849 1.00 96.94 190 ILE A N 1
ATOM 1539 C CA . ILE A 1 190 ? 4.156 0.844 2.539 1.00 96.94 190 ILE A CA 1
ATOM 1540 C C . ILE A 1 190 ? 5.368 1.756 2.701 1.00 96.94 190 ILE A C 1
ATOM 1542 O O . ILE A 1 190 ? 5.967 1.812 3.772 1.00 96.94 190 ILE A O 1
ATOM 1546 N N . LEU A 1 191 ? 5.756 2.426 1.623 1.00 96.88 191 LEU A N 1
ATOM 1547 C CA . LEU A 1 191 ? 6.967 3.242 1.557 1.00 96.88 191 LEU A CA 1
ATOM 1548 C C . LEU A 1 191 ? 6.718 4.669 2.069 1.00 96.88 191 LEU A C 1
ATOM 1550 O O . LEU A 1 191 ? 7.612 5.287 2.636 1.00 96.88 191 LEU A O 1
ATOM 1554 N N . GLY A 1 192 ? 5.503 5.178 1.864 1.00 96.88 192 GLY A N 1
ATOM 1555 C CA . GLY A 1 192 ? 5.064 6.538 2.172 1.00 96.88 192 GLY A CA 1
ATOM 1556 C C . GLY A 1 192 ? 3.574 6.712 1.853 1.00 96.88 192 GLY A C 1
ATOM 1557 O O . GLY A 1 192 ? 2.930 5.776 1.371 1.00 96.88 192 GLY A O 1
ATOM 1558 N N . ALA A 1 193 ? 3.033 7.905 2.090 1.00 96.25 193 ALA A N 1
ATOM 1559 C CA . ALA A 1 193 ? 1.655 8.262 1.767 1.00 96.25 193 ALA A CA 1
ATOM 1560 C C . ALA A 1 193 ? 1.376 8.071 0.263 1.00 96.25 193 ALA A C 1
ATOM 1562 O O . ALA A 1 193 ? 2.007 8.695 -0.599 1.00 96.25 193 ALA A O 1
ATOM 1563 N N . GLY A 1 194 ? 0.456 7.163 -0.057 1.00 96.56 194 GLY A N 1
ATOM 1564 C CA . GLY A 1 194 ? 0.084 6.768 -1.409 1.00 96.56 194 GLY A CA 1
ATOM 1565 C C . GLY A 1 194 ? 1.162 5.965 -2.140 1.00 96.56 194 GLY A C 1
ATOM 1566 O O . GLY A 1 194 ? 1.195 5.999 -3.369 1.00 96.56 194 GLY A O 1
ATOM 1567 N N . GLN A 1 195 ? 2.089 5.311 -1.430 1.00 97.44 195 GLN A N 1
ATOM 1568 C CA . GLN A 1 195 ? 3.261 4.650 -2.018 1.00 97.44 195 GLN A CA 1
ATOM 1569 C C . GLN A 1 195 ? 3.432 3.229 -1.468 1.00 97.44 195 GLN A C 1
ATOM 1571 O O . GLN A 1 195 ? 3.851 3.039 -0.328 1.00 97.44 195 GLN A O 1
ATOM 1576 N N . ILE A 1 196 ? 3.156 2.218 -2.293 1.00 97.12 196 ILE A N 1
ATOM 1577 C CA . ILE A 1 196 ? 3.233 0.798 -1.920 1.00 97.12 196 ILE A CA 1
ATOM 1578 C C . ILE A 1 196 ? 4.256 0.071 -2.797 1.00 97.12 196 ILE A C 1
ATOM 1580 O O . ILE A 1 196 ? 4.332 0.284 -4.011 1.00 97.12 196 ILE A O 1
ATOM 1584 N N . TRP A 1 197 ? 5.020 -0.828 -2.175 1.00 97.31 197 TRP A N 1
ATOM 1585 C CA . TRP A 1 197 ? 5.898 -1.765 -2.865 1.00 97.31 197 TRP A CA 1
ATOM 1586 C C . TRP A 1 197 ? 5.251 -3.146 -2.963 1.00 97.31 197 TRP A C 1
ATOM 1588 O O . TRP A 1 197 ? 5.007 -3.829 -1.962 1.00 97.31 197 TRP A O 1
ATOM 1598 N N . TYR A 1 198 ? 4.995 -3.556 -4.202 1.00 96.19 198 TYR A N 1
ATOM 1599 C CA . TYR A 1 198 ? 4.661 -4.929 -4.551 1.00 96.19 198 TYR A CA 1
ATOM 1600 C C . TYR A 1 198 ? 5.944 -5.693 -4.887 1.00 96.19 198 TYR A C 1
ATOM 1602 O O . TYR A 1 198 ? 6.718 -5.224 -5.726 1.00 96.19 198 TYR A O 1
ATOM 1610 N N . HIS A 1 199 ? 6.126 -6.882 -4.318 1.00 95.56 199 HIS A N 1
ATOM 1611 C CA . HIS A 1 199 ? 7.279 -7.741 -4.580 1.00 95.56 199 HIS A CA 1
ATOM 1612 C C . HIS A 1 199 ? 6.863 -9.210 -4.722 1.00 95.56 199 HIS A C 1
ATOM 1614 O O . HIS A 1 199 ? 6.367 -9.832 -3.787 1.00 95.56 199 HIS A O 1
ATOM 1620 N N . ASP A 1 200 ? 7.100 -9.791 -5.896 1.00 93.50 200 ASP A N 1
ATOM 1621 C CA . ASP A 1 200 ? 7.022 -11.232 -6.141 1.00 93.50 200 ASP A CA 1
ATOM 1622 C C . ASP A 1 200 ? 8.446 -11.782 -6.244 1.00 93.50 200 ASP A C 1
ATOM 1624 O O . ASP A 1 200 ? 9.081 -11.764 -7.303 1.00 93.50 200 ASP A O 1
ATOM 1628 N N . GLY A 1 201 ? 8.962 -12.225 -5.100 1.00 83.00 201 GLY A N 1
ATOM 1629 C CA . GLY A 1 201 ? 10.396 -12.363 -4.898 1.00 83.00 201 GLY A CA 1
ATOM 1630 C C . GLY A 1 201 ? 11.083 -13.560 -5.535 1.00 83.00 201 GLY A C 1
ATOM 1631 O O . GLY A 1 201 ? 12.301 -13.587 -5.437 1.00 83.00 201 GLY A O 1
ATOM 1632 N N . LEU A 1 202 ? 10.378 -14.540 -6.134 1.00 73.44 202 LEU A N 1
ATOM 1633 C CA . LEU A 1 202 ? 10.972 -15.652 -6.920 1.00 73.44 202 LEU A CA 1
ATOM 1634 C C . LEU A 1 202 ? 9.917 -16.651 -7.460 1.00 73.44 202 LEU A C 1
ATOM 1636 O O . LEU A 1 202 ? 10.085 -17.875 -7.372 1.00 73.44 202 LEU A O 1
ATOM 1640 N N . HIS A 1 203 ? 8.819 -16.180 -8.054 1.00 79.12 203 HIS A N 1
ATOM 1641 C CA . HIS A 1 203 ? 7.879 -17.088 -8.717 1.00 79.12 203 HIS A CA 1
ATOM 1642 C C . HIS A 1 203 ? 8.392 -17.499 -10.104 1.00 79.12 203 HIS A C 1
ATOM 1644 O O . HIS A 1 203 ? 8.463 -16.696 -11.032 1.00 79.12 203 HIS A O 1
ATOM 1650 N N . ALA A 1 204 ? 8.701 -18.791 -10.263 1.00 83.19 204 ALA A N 1
ATOM 1651 C CA . ALA A 1 204 ? 9.133 -19.399 -11.527 1.00 83.19 204 ALA A CA 1
ATOM 1652 C C . ALA A 1 204 ? 10.425 -18.802 -12.131 1.00 83.19 204 ALA A C 1
ATOM 1654 O O . ALA A 1 204 ? 10.514 -18.639 -13.345 1.00 83.19 204 ALA A O 1
ATOM 1655 N N . ASN A 1 205 ? 11.448 -18.556 -11.297 1.00 87.62 205 ASN A N 1
ATOM 1656 C CA . ASN A 1 205 ? 12.743 -17.966 -11.696 1.00 87.62 205 ASN A CA 1
ATOM 1657 C C . ASN A 1 205 ? 12.630 -16.534 -12.236 1.00 87.62 205 ASN A C 1
ATOM 1659 O O . ASN A 1 205 ? 13.435 -16.099 -13.060 1.00 87.62 205 ASN A O 1
ATOM 1663 N N . VAL A 1 206 ? 11.615 -15.815 -11.775 1.00 91.00 206 VAL A N 1
ATOM 1664 C CA . VAL A 1 206 ? 11.349 -14.436 -12.146 1.00 91.00 206 VAL A CA 1
ATOM 1665 C C . VAL A 1 206 ? 11.096 -13.645 -10.872 1.00 91.00 206 VAL A C 1
ATOM 1667 O O . VAL A 1 206 ? 10.408 -14.135 -9.975 1.00 91.00 206 VAL A O 1
ATOM 1670 N N . ILE A 1 207 ? 11.675 -12.452 -10.804 1.00 93.50 207 ILE A N 1
ATOM 1671 C CA . ILE A 1 207 ? 11.371 -11.447 -9.789 1.00 93.50 207 ILE A CA 1
ATOM 1672 C C . ILE A 1 207 ? 10.482 -10.398 -10.442 1.00 93.50 207 ILE A C 1
ATOM 1674 O O . ILE A 1 207 ? 10.770 -9.970 -11.565 1.00 93.50 207 ILE A O 1
ATOM 1678 N N . ARG A 1 208 ? 9.411 -10.002 -9.750 1.00 95.19 208 ARG A N 1
ATOM 1679 C CA . ARG A 1 208 ? 8.583 -8.867 -10.161 1.00 95.19 208 ARG A CA 1
ATOM 1680 C C . ARG A 1 208 ? 8.516 -7.845 -9.054 1.00 95.19 208 ARG A C 1
ATOM 1682 O O . ARG A 1 208 ? 8.255 -8.199 -7.909 1.00 95.19 208 ARG A O 1
ATOM 1689 N N . ASP A 1 209 ? 8.662 -6.589 -9.430 1.00 97.25 209 ASP A N 1
ATOM 1690 C CA . ASP A 1 209 ? 8.495 -5.461 -8.532 1.00 97.25 209 ASP A CA 1
ATOM 1691 C C . ASP A 1 209 ? 7.508 -4.482 -9.146 1.00 97.25 209 ASP A C 1
ATOM 1693 O O . ASP A 1 209 ? 7.556 -4.222 -10.351 1.00 97.25 209 ASP A O 1
ATOM 1697 N N . ARG A 1 210 ? 6.625 -3.914 -8.324 1.00 97.06 210 ARG A N 1
ATOM 1698 C CA . ARG A 1 210 ? 5.807 -2.778 -8.754 1.00 97.06 210 ARG A CA 1
ATOM 1699 C C . ARG A 1 210 ? 5.867 -1.649 -7.759 1.00 97.06 210 ARG A C 1
ATOM 1701 O O . ARG A 1 210 ? 5.841 -1.862 -6.545 1.00 97.06 210 ARG A O 1
ATOM 1708 N N . TYR A 1 211 ? 5.892 -0.448 -8.315 1.00 97.50 211 TYR A N 1
ATOM 1709 C CA . TYR A 1 211 ? 5.534 0.750 -7.586 1.00 97.50 211 TYR A CA 1
ATOM 1710 C C . TYR A 1 211 ? 4.040 0.974 -7.778 1.00 97.50 211 TYR A C 1
ATOM 1712 O O . TYR A 1 211 ? 3.592 1.248 -8.893 1.00 97.50 211 TYR A O 1
ATOM 1720 N N . VAL A 1 212 ? 3.290 0.832 -6.692 1.00 96.62 212 VAL A N 1
ATOM 1721 C CA . VAL A 1 212 ? 1.857 1.107 -6.646 1.00 96.62 212 VAL A CA 1
ATOM 1722 C C . VAL A 1 212 ? 1.676 2.495 -6.040 1.00 96.62 212 VAL A C 1
ATOM 1724 O O . VAL A 1 212 ? 2.210 2.783 -4.966 1.00 96.62 212 VAL A O 1
ATOM 1727 N N . TYR A 1 213 ? 0.968 3.368 -6.754 1.00 94.38 213 TYR A N 1
ATOM 1728 C CA . TYR A 1 213 ? 0.912 4.797 -6.444 1.00 94.38 213 TYR A CA 1
ATOM 1729 C C . TYR A 1 213 ? -0.524 5.317 -6.395 1.00 94.38 213 TYR A C 1
ATOM 1731 O O . TYR A 1 213 ? -1.288 5.070 -7.323 1.00 94.38 213 TYR A O 1
ATOM 1739 N N . LEU A 1 214 ? -0.879 6.091 -5.370 1.00 94.81 214 LEU A N 1
ATOM 1740 C CA . LEU A 1 214 ? -2.164 6.786 -5.320 1.00 94.81 214 LEU A CA 1
ATOM 1741 C C . LEU A 1 214 ? -2.120 8.055 -6.180 1.00 94.81 214 LEU A C 1
ATOM 1743 O O . LEU A 1 214 ? -1.356 8.992 -5.916 1.00 94.81 214 LEU A O 1
ATOM 1747 N N . ASN A 1 215 ? -2.920 8.081 -7.244 1.00 90.25 215 ASN A N 1
ATOM 1748 C CA . ASN A 1 215 ? -2.951 9.191 -8.184 1.00 90.25 215 ASN A CA 1
ATOM 1749 C C . ASN A 1 215 ? -3.752 10.394 -7.649 1.00 90.25 215 ASN A C 1
ATOM 1751 O O . ASN A 1 215 ? -4.290 10.392 -6.549 1.00 90.25 215 ASN A O 1
ATOM 1755 N N . ARG A 1 216 ? -3.797 11.477 -8.432 1.00 86.06 216 ARG A N 1
ATOM 1756 C CA . ARG A 1 216 ? -4.461 12.732 -8.025 1.00 86.06 216 ARG A CA 1
ATOM 1757 C C . ARG A 1 216 ? -5.987 12.649 -7.997 1.00 86.06 216 ARG A C 1
ATOM 1759 O O . ARG A 1 216 ? -6.613 13.580 -7.503 1.00 86.06 216 ARG A O 1
ATOM 1766 N N . ASP A 1 217 ? -6.545 11.592 -8.570 1.00 88.06 217 ASP A N 1
ATOM 1767 C CA . ASP A 1 217 ? -7.975 11.316 -8.594 1.00 88.06 217 ASP A CA 1
ATOM 1768 C C . ASP A 1 217 ? -8.370 10.359 -7.446 1.00 88.06 217 ASP A C 1
ATOM 1770 O O . ASP A 1 217 ? -9.503 9.888 -7.409 1.00 88.06 217 ASP A O 1
ATOM 1774 N N . ASN A 1 218 ? -7.452 10.109 -6.496 1.00 85.25 218 ASN A N 1
ATOM 1775 C CA . ASN A 1 218 ? -7.574 9.157 -5.386 1.00 85.25 218 ASN A CA 1
ATOM 1776 C C . ASN A 1 218 ? -7.805 7.709 -5.853 1.00 85.25 218 ASN A C 1
ATOM 1778 O O . ASN A 1 218 ? -8.492 6.928 -5.197 1.00 85.25 218 ASN A O 1
ATOM 1782 N N . GLU A 1 219 ? -7.204 7.336 -6.986 1.00 90.38 219 GLU A N 1
ATOM 1783 C CA . GLU A 1 219 ? -7.218 5.969 -7.506 1.00 90.38 219 GLU A CA 1
ATOM 1784 C C . GLU A 1 219 ? -5.814 5.347 -7.445 1.00 90.38 219 GLU A C 1
ATOM 1786 O O . GLU A 1 219 ? -4.806 5.990 -7.758 1.00 90.38 219 GLU A O 1
ATOM 1791 N N . TRP A 1 220 ? -5.735 4.079 -7.036 1.00 92.50 220 TRP A N 1
ATOM 1792 C CA . TRP A 1 220 ? -4.475 3.340 -6.970 1.00 92.50 220 TRP A CA 1
ATOM 1793 C C . TRP A 1 220 ? -4.034 2.866 -8.359 1.00 92.50 220 TRP A C 1
ATOM 1795 O O . TRP A 1 220 ? -4.658 2.011 -8.985 1.00 92.50 220 TRP A O 1
ATOM 1805 N N . GLU A 1 221 ? -2.903 3.386 -8.823 1.00 94.12 221 GLU A N 1
ATOM 1806 C CA . GLU A 1 221 ? -2.224 2.974 -10.047 1.00 94.12 221 GLU A CA 1
ATOM 1807 C C . GLU A 1 221 ? -1.306 1.782 -9.751 1.00 94.12 221 GLU A C 1
ATOM 1809 O O . GLU A 1 221 ? -0.116 1.940 -9.470 1.00 94.12 221 GLU A O 1
ATOM 1814 N N . GLU A 1 222 ? -1.854 0.567 -9.824 1.00 91.50 222 GLU A N 1
ATOM 1815 C CA . GLU A 1 222 ? -1.115 -0.681 -9.550 1.00 91.50 222 GLU A CA 1
ATOM 1816 C C . GLU A 1 222 ? 0.065 -0.941 -10.503 1.00 91.50 222 GLU A C 1
ATOM 1818 O O . GLU A 1 222 ? 0.964 -1.725 -10.197 1.00 91.50 222 GLU A O 1
ATOM 1823 N N . TRP A 1 223 ? 0.053 -0.294 -11.670 1.00 91.25 223 TRP A N 1
ATOM 1824 C CA . TRP A 1 223 ? 1.022 -0.485 -12.751 1.00 91.25 223 TRP A CA 1
ATOM 1825 C C . TRP A 1 223 ? 1.813 0.792 -13.046 1.00 91.25 223 TRP A C 1
ATOM 1827 O O . TRP A 1 223 ? 2.321 0.954 -14.159 1.00 91.25 223 TRP A O 1
ATOM 1837 N N . ALA A 1 224 ? 1.911 1.712 -12.075 1.00 94.75 224 ALA A N 1
ATOM 1838 C CA . ALA A 1 224 ? 2.646 2.962 -12.258 1.00 94.75 224 ALA A CA 1
ATOM 1839 C C . ALA A 1 224 ? 4.089 2.686 -12.717 1.00 94.75 224 ALA A C 1
ATOM 1841 O O . ALA A 1 224 ? 4.526 3.254 -13.719 1.00 94.75 224 ALA A O 1
ATOM 1842 N N . LEU A 1 225 ? 4.770 1.738 -12.064 1.00 97.88 225 LEU A N 1
ATOM 1843 C CA . LEU A 1 225 ? 5.981 1.082 -12.564 1.00 97.88 225 LEU A CA 1
ATOM 1844 C C . LEU A 1 225 ? 5.837 -0.430 -12.392 1.00 97.88 225 LEU A C 1
ATOM 1846 O O . LEU A 1 225 ? 5.553 -0.881 -11.287 1.00 97.88 225 LEU A O 1
ATOM 1850 N N . ASP A 1 226 ? 6.076 -1.197 -13.452 1.00 97.50 226 ASP A N 1
ATOM 1851 C CA . ASP A 1 226 ? 6.008 -2.661 -13.446 1.00 97.50 226 ASP A CA 1
ATOM 1852 C C . ASP A 1 226 ? 7.312 -3.245 -13.987 1.00 97.50 226 ASP A C 1
ATOM 1854 O O . ASP A 1 226 ? 7.686 -3.015 -15.140 1.00 97.50 226 ASP A O 1
ATOM 1858 N N . LEU A 1 227 ? 8.022 -3.975 -13.137 1.00 97.56 227 LEU A N 1
ATOM 1859 C CA . LEU A 1 227 ? 9.363 -4.477 -13.384 1.00 97.56 227 LEU A CA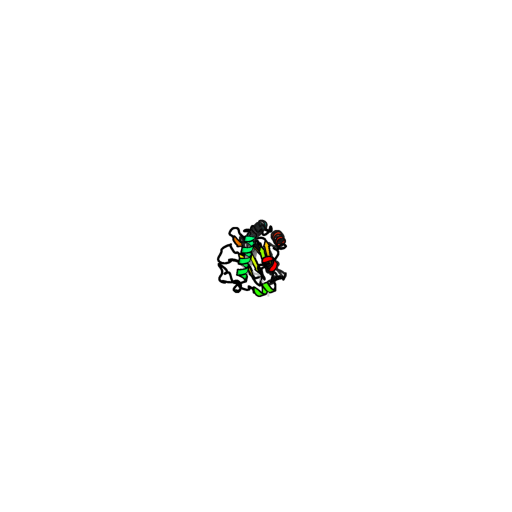 1
ATOM 1860 C C . LEU A 1 227 ? 9.350 -6.001 -13.365 1.00 97.56 227 LEU A C 1
ATOM 1862 O O . LEU A 1 227 ? 8.809 -6.608 -12.443 1.00 97.56 227 LEU A O 1
ATOM 1866 N N . GLU A 1 228 ? 9.988 -6.628 -14.349 1.00 96.00 228 GLU A N 1
ATOM 1867 C CA . GLU A 1 228 ? 10.198 -8.074 -14.357 1.00 96.00 228 GLU A CA 1
ATOM 1868 C C . GLU A 1 228 ? 11.633 -8.418 -14.765 1.00 96.00 228 GLU A C 1
ATOM 1870 O O . GLU A 1 228 ? 12.124 -7.994 -15.814 1.00 96.00 228 GLU A O 1
ATOM 1875 N N . GLN A 1 229 ? 12.296 -9.238 -13.950 1.00 94.62 229 GLN A N 1
ATOM 1876 C CA . GLN A 1 229 ? 13.649 -9.716 -14.208 1.00 94.62 229 GLN A CA 1
ATOM 1877 C C . GLN A 1 229 ? 13.716 -11.241 -14.109 1.00 94.62 229 GLN A C 1
ATOM 1879 O O . GLN A 1 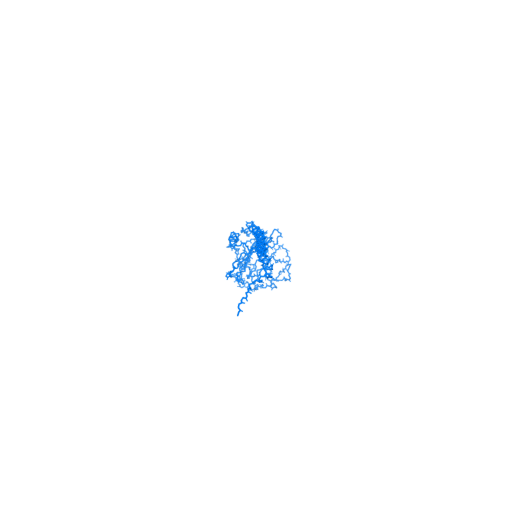229 ? 13.320 -11.837 -13.105 1.00 94.62 229 GLN A O 1
ATOM 1884 N N . ALA A 1 230 ? 14.295 -11.886 -15.121 1.00 91.50 230 ALA A N 1
ATOM 1885 C CA . ALA A 1 230 ? 14.628 -13.304 -15.032 1.00 91.50 230 ALA A CA 1
ATOM 1886 C C . ALA A 1 230 ? 15.880 -13.543 -14.176 1.00 91.50 230 ALA A C 1
ATOM 1888 O O . ALA A 1 230 ? 16.913 -12.897 -14.361 1.00 91.50 230 ALA A O 1
ATOM 1889 N N . VAL A 1 231 ? 15.813 -14.540 -13.292 1.00 82.44 231 VAL A N 1
ATOM 1890 C CA . VAL A 1 231 ? 16.913 -14.940 -12.409 1.00 82.44 231 VAL A CA 1
ATOM 1891 C C . VAL A 1 231 ? 17.297 -16.389 -12.682 1.00 82.44 231 VAL A C 1
ATOM 1893 O O . VAL A 1 231 ? 16.502 -17.307 -12.513 1.00 82.44 231 VAL A O 1
ATOM 1896 N N . GLY A 1 232 ? 18.546 -16.627 -13.085 1.00 71.69 232 GLY A N 1
ATOM 1897 C CA . GLY A 1 232 ? 19.071 -17.987 -13.267 1.00 71.69 232 GLY A CA 1
ATOM 1898 C C . GLY A 1 232 ? 18.565 -18.724 -14.516 1.00 71.69 232 GLY A C 1
ATOM 1899 O O . GLY A 1 232 ? 18.749 -19.938 -14.628 1.00 71.69 232 GLY A O 1
ATOM 1900 N N . SER A 1 233 ? 17.948 -18.019 -15.465 1.00 64.81 233 SER A N 1
ATOM 1901 C CA . SER A 1 233 ? 17.608 -18.536 -16.793 1.00 64.81 233 SER A CA 1
ATOM 1902 C C . SER A 1 233 ? 18.823 -18.490 -17.740 1.00 64.81 233 SER A C 1
ATOM 1904 O O . SER A 1 233 ? 19.825 -17.824 -17.493 1.00 64.81 233 SER A O 1
ATOM 1906 N N . ALA A 1 234 ? 18.742 -19.198 -18.872 1.00 66.88 234 ALA A N 1
ATOM 1907 C CA . ALA A 1 234 ? 19.751 -19.110 -19.937 1.00 66.88 234 ALA A CA 1
ATOM 1908 C C . ALA A 1 234 ? 19.688 -17.785 -20.732 1.00 66.88 234 ALA A C 1
ATOM 1910 O O . ALA A 1 234 ? 20.538 -17.549 -21.590 1.00 66.88 234 ALA A O 1
ATOM 1911 N N . GLN A 1 235 ? 18.670 -16.954 -20.480 1.00 69.44 235 GLN A N 1
ATOM 1912 C CA . GLN A 1 235 ? 18.430 -15.665 -21.127 1.00 69.44 235 GLN A CA 1
ATOM 1913 C C . GLN A 1 235 ? 17.991 -14.656 -20.065 1.00 69.44 235 GLN A C 1
ATOM 1915 O O . GLN A 1 235 ? 16.859 -14.721 -19.584 1.00 69.44 235 GLN A O 1
ATOM 1920 N N . ASN A 1 236 ? 18.895 -13.745 -19.711 1.00 86.19 236 ASN A N 1
ATOM 1921 C CA . ASN A 1 236 ? 18.571 -12.600 -18.870 1.00 86.19 236 ASN A CA 1
ATOM 1922 C C . ASN A 1 236 ? 17.736 -11.615 -19.691 1.00 86.19 236 ASN A C 1
ATOM 1924 O O . ASN A 1 236 ? 18.104 -11.311 -20.826 1.00 86.19 236 ASN A O 1
ATOM 1928 N N . TYR A 1 237 ? 16.652 -11.124 -19.106 1.00 93.00 237 TYR A N 1
ATOM 1929 C CA . TYR A 1 237 ? 15.851 -10.033 -19.646 1.00 93.00 237 TYR A CA 1
ATOM 1930 C C . TYR A 1 237 ? 15.479 -9.080 -18.513 1.00 93.00 237 TYR A C 1
ATOM 1932 O O . TYR A 1 237 ? 15.442 -9.488 -17.346 1.00 93.00 237 TYR A O 1
ATOM 1940 N N . TYR A 1 238 ? 15.206 -7.829 -18.877 1.00 96.12 238 TYR A N 1
ATOM 1941 C CA . TYR A 1 238 ? 14.923 -6.744 -17.945 1.00 96.12 238 TYR A CA 1
ATOM 1942 C C . TYR A 1 238 ? 13.725 -5.951 -18.465 1.00 96.12 238 TYR A C 1
ATOM 1944 O O . TYR A 1 238 ? 13.878 -4.970 -19.196 1.00 96.12 238 TYR A O 1
ATOM 1952 N N . LEU A 1 239 ? 12.521 -6.420 -18.142 1.00 96.88 239 LEU A N 1
ATOM 1953 C CA . LEU A 1 239 ? 11.286 -5.849 -18.661 1.00 96.88 239 LEU A CA 1
ATOM 1954 C C . LEU A 1 239 ? 10.817 -4.683 -17.803 1.00 96.88 239 LEU A C 1
ATOM 1956 O O . LEU A 1 239 ? 10.667 -4.816 -16.592 1.00 96.88 239 LEU A O 1
ATOM 1960 N N . VAL A 1 240 ? 10.516 -3.563 -18.451 1.00 98.12 240 VAL A N 1
ATOM 1961 C CA . VAL A 1 240 ? 10.002 -2.363 -17.790 1.00 98.12 240 VAL A CA 1
ATOM 1962 C C . VAL A 1 240 ? 8.710 -1.934 -18.460 1.00 98.12 240 VAL A C 1
ATOM 1964 O O . VAL A 1 240 ? 8.670 -1.730 -19.673 1.00 98.12 240 VAL A O 1
ATOM 1967 N N . GLY A 1 241 ? 7.657 -1.802 -17.661 1.00 96.50 241 GLY A N 1
ATOM 1968 C CA . GLY A 1 241 ? 6.346 -1.294 -18.039 1.00 96.50 241 GLY A CA 1
ATOM 1969 C C . GLY A 1 241 ? 5.920 -0.136 -17.140 1.00 96.50 241 GLY A C 1
ATOM 1970 O O . GLY A 1 241 ? 6.459 0.071 -16.053 1.00 96.50 241 GLY A O 1
ATOM 1971 N N . THR A 1 242 ? 4.956 0.641 -17.620 1.00 95.19 242 THR A N 1
ATOM 1972 C CA . THR A 1 242 ? 4.302 1.728 -16.877 1.00 95.19 242 THR A CA 1
ATOM 1973 C C . THR A 1 242 ? 2.829 1.780 -17.275 1.00 95.19 242 THR A C 1
ATOM 1975 O O . THR A 1 242 ? 2.437 1.158 -18.264 1.00 95.19 242 THR A O 1
ATOM 1978 N N . THR A 1 243 ? 2.010 2.605 -16.621 1.00 90.88 243 THR A N 1
ATOM 1979 C CA . THR A 1 243 ? 0.607 2.821 -17.030 1.00 90.88 243 THR A CA 1
ATOM 1980 C C . THR A 1 243 ? 0.463 3.203 -18.517 1.00 90.88 243 THR A C 1
ATOM 1982 O O . THR A 1 243 ? -0.556 2.920 -19.146 1.00 90.88 243 THR A O 1
ATOM 1985 N N . LEU A 1 244 ? 1.484 3.830 -19.118 1.00 89.38 244 LEU A N 1
ATOM 1986 C CA . LEU A 1 244 ? 1.463 4.275 -20.517 1.00 89.38 244 LEU A CA 1
ATOM 1987 C C . LEU A 1 244 ? 2.018 3.246 -21.510 1.00 89.38 244 LEU A C 1
ATOM 1989 O O . LEU A 1 244 ? 1.739 3.349 -22.707 1.00 89.38 244 LEU A O 1
ATOM 1993 N N . TYR A 1 245 ? 2.826 2.293 -21.047 1.00 90.81 245 TYR A N 1
ATOM 1994 C CA . TYR A 1 245 ? 3.579 1.395 -21.915 1.00 90.81 245 TYR A CA 1
ATOM 1995 C C . TYR A 1 245 ? 3.587 -0.026 -21.368 1.00 90.81 245 TYR A C 1
ATOM 1997 O O . TYR A 1 245 ? 3.923 -0.266 -20.212 1.00 90.81 245 TYR A O 1
ATOM 2005 N N . GLN A 1 246 ? 3.294 -0.985 -22.244 1.00 90.88 246 GLN A N 1
ATOM 2006 C CA . GLN A 1 246 ? 3.514 -2.394 -21.935 1.00 90.88 246 GLN A CA 1
ATOM 2007 C C . GLN A 1 246 ? 4.995 -2.667 -21.662 1.00 90.88 246 GLN A C 1
ATOM 2009 O O . GLN A 1 246 ? 5.871 -1.955 -22.158 1.00 90.88 246 GLN A O 1
ATOM 2014 N N . GLN A 1 247 ? 5.244 -3.735 -20.910 1.00 93.81 247 GLN A N 1
ATOM 2015 C CA . GLN A 1 247 ? 6.582 -4.208 -20.597 1.00 93.81 247 GLN A CA 1
ATOM 2016 C C . GLN A 1 247 ? 7.434 -4.425 -21.857 1.00 93.81 247 GLN A C 1
ATOM 2018 O O . GLN A 1 247 ? 7.049 -5.160 -22.770 1.00 93.81 247 GLN A O 1
ATOM 2023 N N . ILE A 1 248 ? 8.605 -3.791 -21.883 1.00 94.81 248 ILE A N 1
ATOM 2024 C CA . ILE A 1 248 ? 9.622 -3.926 -22.932 1.00 94.81 248 ILE A CA 1
ATOM 2025 C C . ILE A 1 248 ? 10.970 -4.260 -22.300 1.00 94.81 248 ILE A C 1
ATOM 2027 O O . ILE A 1 248 ? 11.296 -3.732 -21.238 1.00 94.81 248 ILE A O 1
ATOM 2031 N N . ASP A 1 249 ? 11.758 -5.123 -22.945 1.00 95.50 249 ASP A N 1
ATOM 2032 C CA . ASP A 1 249 ? 13.125 -5.398 -22.500 1.00 95.50 249 ASP A CA 1
ATOM 2033 C C . ASP A 1 249 ? 14.007 -4.182 -22.784 1.00 95.50 249 ASP A C 1
ATOM 2035 O O . ASP A 1 249 ? 14.255 -3.828 -23.937 1.00 95.50 249 ASP A O 1
ATOM 2039 N N . VAL A 1 250 ? 14.454 -3.510 -21.725 1.00 96.25 250 VAL A N 1
ATOM 2040 C CA . VAL A 1 250 ? 15.311 -2.321 -21.839 1.00 96.25 250 VAL A CA 1
ATOM 2041 C C . VAL A 1 250 ? 16.797 -2.674 -21.793 1.00 96.25 250 VAL A C 1
ATOM 2043 O O . VAL A 1 250 ? 17.640 -1.809 -22.045 1.00 96.25 250 VAL A O 1
ATOM 2046 N N . GLY A 1 251 ? 17.129 -3.933 -21.495 1.00 94.81 251 GLY A N 1
ATOM 2047 C CA . GLY A 1 251 ? 18.489 -4.383 -21.238 1.00 94.81 251 GLY A CA 1
ATOM 2048 C C . GLY A 1 251 ? 19.053 -3.899 -19.896 1.00 94.81 251 GLY A C 1
ATOM 2049 O O . GLY A 1 251 ? 18.598 -2.927 -19.293 1.00 94.81 251 GLY A O 1
ATOM 2050 N N . GLU A 1 252 ? 20.097 -4.584 -19.434 1.00 94.88 252 GLU A N 1
ATOM 2051 C CA . GLU A 1 252 ? 20.664 -4.415 -18.090 1.00 94.88 252 GLU A CA 1
ATOM 2052 C C . GLU A 1 252 ? 21.177 -2.993 -17.798 1.00 94.88 252 GLU A C 1
ATOM 2054 O O . GLU A 1 252 ? 20.995 -2.482 -16.695 1.00 94.88 252 GLU A O 1
ATOM 2059 N N . GLU A 1 253 ? 21.814 -2.334 -18.773 1.00 95.62 253 GLU A N 1
ATOM 2060 C CA . GLU A 1 253 ? 22.370 -0.986 -18.588 1.00 95.62 253 GLU A CA 1
ATOM 2061 C C . GLU A 1 253 ? 21.268 0.037 -18.282 1.00 95.62 253 GLU A C 1
ATOM 2063 O O . GLU A 1 253 ? 21.339 0.734 -17.269 1.00 95.62 253 GLU A O 1
ATOM 2068 N N . ASN A 1 254 ? 20.222 0.079 -19.115 1.00 97.25 254 ASN A N 1
ATOM 2069 C CA . ASN A 1 254 ? 19.091 0.978 -18.902 1.00 97.25 254 ASN A CA 1
ATOM 2070 C C . ASN A 1 254 ? 18.323 0.609 -17.634 1.00 97.25 254 ASN A C 1
ATOM 2072 O O . ASN A 1 254 ? 17.937 1.502 -16.889 1.00 97.25 254 ASN A O 1
ATOM 2076 N N . TRP A 1 255 ? 18.121 -0.687 -17.374 1.00 97.62 255 TRP A N 1
ATOM 2077 C CA . TRP A 1 255 ? 17.470 -1.164 -16.156 1.00 97.62 255 TRP A CA 1
ATOM 2078 C C . TRP A 1 255 ? 18.153 -0.618 -14.906 1.00 97.62 255 TRP A C 1
ATOM 2080 O O . TRP A 1 255 ? 17.504 0.020 -14.078 1.00 97.62 255 TRP A O 1
ATOM 2090 N N . ASN A 1 256 ? 19.468 -0.823 -14.793 1.00 97.06 256 ASN A N 1
ATOM 2091 C CA . ASN A 1 256 ? 20.242 -0.385 -13.636 1.00 97.06 256 ASN A CA 1
ATOM 2092 C C . ASN A 1 256 ? 20.192 1.138 -13.469 1.00 97.06 256 ASN A C 1
ATOM 2094 O O . ASN A 1 256 ? 20.143 1.626 -12.344 1.00 97.06 256 ASN A O 1
ATOM 2098 N N . GLU A 1 257 ? 20.192 1.894 -14.570 1.00 97.75 257 GLU A N 1
ATOM 2099 C CA . GLU A 1 257 ? 20.098 3.353 -14.520 1.00 97.75 257 GLU A CA 1
ATOM 2100 C C . GLU A 1 257 ? 18.723 3.824 -14.021 1.00 97.75 257 GLU A C 1
ATOM 2102 O O . GLU A 1 257 ? 18.648 4.659 -13.119 1.00 97.75 257 GLU A O 1
ATOM 2107 N N . ILE A 1 258 ? 17.633 3.321 -14.611 1.00 98.06 258 ILE A N 1
ATOM 2108 C CA . ILE A 1 258 ? 16.291 3.884 -14.389 1.00 98.06 258 ILE A CA 1
ATOM 2109 C C . ILE A 1 258 ? 15.595 3.344 -13.143 1.00 98.06 258 ILE A C 1
ATOM 2111 O O . ILE A 1 258 ? 14.745 4.035 -12.591 1.00 98.06 258 ILE A O 1
ATOM 2115 N N . THR A 1 259 ? 15.934 2.130 -12.700 1.00 98.06 259 THR A N 1
ATOM 2116 C CA . THR A 1 259 ? 15.294 1.499 -11.531 1.00 98.06 259 THR A CA 1
ATOM 2117 C C . THR A 1 259 ? 16.010 1.811 -10.219 1.00 98.06 259 THR A C 1
ATOM 2119 O O . THR A 1 259 ? 15.418 1.662 -9.154 1.00 98.06 259 THR A O 1
ATOM 2122 N N . ALA A 1 260 ? 17.257 2.297 -10.265 1.00 98.00 260 ALA A N 1
ATOM 2123 C CA . ALA A 1 260 ? 18.028 2.606 -9.062 1.00 98.00 260 ALA A CA 1
ATOM 2124 C C . ALA A 1 260 ? 17.312 3.562 -8.085 1.00 98.00 260 ALA A C 1
ATOM 2126 O O . ALA A 1 260 ? 17.327 3.267 -6.892 1.00 98.00 260 ALA A O 1
ATOM 2127 N N . PRO A 1 261 ? 16.654 4.659 -8.520 1.00 97.81 261 PRO A N 1
ATOM 2128 C CA . PRO A 1 261 ? 15.908 5.520 -7.599 1.00 97.81 261 PRO A CA 1
ATOM 2129 C C . PRO A 1 261 ? 14.745 4.803 -6.902 1.00 97.81 261 PRO A C 1
ATOM 2131 O O . PRO A 1 261 ? 14.545 4.995 -5.707 1.00 97.81 261 PRO A O 1
ATOM 2134 N N . PHE A 1 262 ? 14.018 3.944 -7.623 1.00 97.81 262 PHE A N 1
ATOM 2135 C CA . PHE A 1 262 ? 12.939 3.141 -7.049 1.00 97.81 262 PHE A CA 1
ATOM 2136 C C . PHE A 1 262 ? 13.478 2.156 -6.001 1.00 97.81 262 PHE A C 1
ATOM 2138 O O . PHE A 1 262 ? 13.002 2.143 -4.874 1.00 97.81 262 PHE A O 1
ATOM 2145 N N . PHE A 1 263 ? 14.534 1.401 -6.307 1.00 97.31 263 PHE A N 1
ATOM 2146 C CA . PHE A 1 263 ? 15.129 0.476 -5.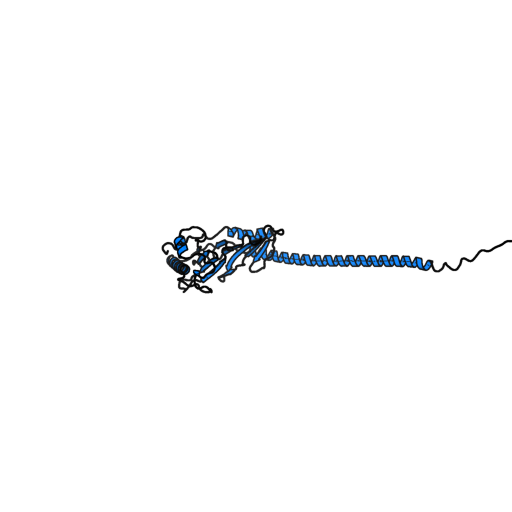332 1.00 97.31 263 PHE A CA 1
ATOM 2147 C C . PHE A 1 263 ? 15.875 1.170 -4.177 1.00 97.31 263 PHE A C 1
ATOM 2149 O O . PHE A 1 263 ? 16.174 0.543 -3.163 1.00 97.31 263 PHE A O 1
ATOM 2156 N N . GLU A 1 264 ? 16.212 2.455 -4.303 1.00 97.50 264 GLU A N 1
ATOM 2157 C CA . GLU A 1 264 ? 16.656 3.252 -3.156 1.00 97.50 264 GLU A CA 1
ATOM 2158 C C . GLU A 1 264 ? 15.472 3.601 -2.249 1.00 97.50 264 GLU A C 1
ATOM 2160 O O . GLU A 1 264 ? 15.577 3.476 -1.031 1.00 97.50 264 GLU A O 1
ATOM 2165 N N . MET A 1 265 ? 14.337 3.977 -2.843 1.00 96.19 265 MET A N 1
ATOM 2166 C CA . MET A 1 265 ? 13.086 4.251 -2.138 1.00 96.19 265 MET A CA 1
ATOM 2167 C C . MET A 1 265 ? 12.585 3.027 -1.355 1.00 96.19 265 MET A C 1
ATOM 2169 O O . MET A 1 265 ? 12.145 3.183 -0.221 1.00 96.19 265 MET A O 1
ATOM 2173 N N . THR A 1 266 ? 12.723 1.805 -1.885 1.00 95.44 266 THR A N 1
ATOM 2174 C CA . THR A 1 266 ? 12.282 0.574 -1.192 1.00 95.44 266 THR A CA 1
ATOM 2175 C C . THR A 1 266 ? 13.069 0.235 0.077 1.00 95.44 266 THR A C 1
ATOM 2177 O O . THR A 1 266 ? 12.681 -0.655 0.830 1.00 95.44 266 THR A O 1
ATOM 2180 N N . LYS A 1 267 ? 14.174 0.936 0.357 1.00 95.00 267 LYS A N 1
ATOM 2181 C CA . LYS A 1 267 ? 14.906 0.805 1.630 1.00 95.00 267 LYS A CA 1
ATOM 2182 C C . LYS A 1 267 ? 14.221 1.535 2.786 1.00 95.00 267 LYS A C 1
ATOM 2184 O O . LYS A 1 267 ? 14.653 1.386 3.929 1.00 95.00 267 LYS A O 1
ATOM 2189 N N . TYR A 1 268 ? 13.209 2.340 2.482 1.00 93.12 268 TYR A N 1
ATOM 2190 C CA . TYR A 1 268 ? 12.353 3.008 3.446 1.00 93.12 268 TYR A CA 1
ATOM 2191 C C . TYR A 1 268 ? 11.056 2.214 3.596 1.00 93.12 268 TYR A C 1
ATOM 2193 O O . TYR A 1 268 ? 10.511 1.713 2.619 1.00 93.12 268 TYR A O 1
ATOM 2201 N N . GLU A 1 269 ? 10.549 2.113 4.819 1.00 92.75 269 GLU A N 1
ATOM 2202 C CA . GLU A 1 269 ? 9.221 1.570 5.094 1.00 92.75 269 GLU A CA 1
ATOM 2203 C C . GLU A 1 269 ? 8.604 2.385 6.229 1.00 92.75 269 GLU A C 1
ATOM 2205 O O . GLU A 1 269 ? 9.293 2.712 7.204 1.00 92.75 269 GLU A O 1
ATOM 2210 N N . ILE A 1 270 ? 7.311 2.697 6.117 1.00 94.50 270 ILE A N 1
ATOM 2211 C CA . ILE A 1 270 ? 6.546 3.256 7.228 1.00 94.50 270 ILE A CA 1
ATOM 2212 C C . ILE A 1 270 ? 6.617 2.265 8.399 1.00 94.50 270 ILE A C 1
ATOM 2214 O O . ILE A 1 270 ? 6.319 1.076 8.221 1.00 94.50 270 ILE A O 1
ATOM 2218 N N . PRO A 1 271 ? 6.995 2.720 9.608 1.00 93.12 271 PRO A N 1
ATOM 2219 C CA . PRO A 1 271 ? 7.056 1.853 10.771 1.00 93.12 271 PRO A CA 1
ATOM 2220 C C . PRO A 1 271 ? 5.694 1.241 11.085 1.00 93.12 271 PRO A C 1
ATOM 2222 O O . PRO A 1 271 ? 4.699 1.940 11.280 1.00 93.12 271 PRO A O 1
ATOM 2225 N N . LYS A 1 272 ? 5.673 -0.083 11.200 1.00 95.88 272 LYS A N 1
ATOM 2226 C CA . LYS A 1 272 ? 4.521 -0.797 11.737 1.00 95.88 272 LYS A CA 1
ATOM 2227 C C . LYS A 1 272 ? 4.443 -0.580 13.250 1.00 95.88 272 LYS A C 1
ATOM 2229 O O . LYS A 1 272 ? 5.457 -0.355 13.909 1.00 95.88 272 LYS A O 1
ATOM 2234 N N . LYS A 1 273 ? 3.235 -0.663 13.795 1.00 97.44 273 LYS A N 1
ATOM 2235 C CA . LYS A 1 273 ? 2.898 -0.358 15.188 1.00 97.44 273 LYS A CA 1
ATOM 2236 C C . LYS A 1 273 ? 2.259 -1.579 15.835 1.00 97.44 273 LYS A C 1
ATOM 2238 O O . LYS A 1 273 ? 1.516 -2.311 15.175 1.00 97.44 273 LYS A O 1
ATOM 2243 N N . THR A 1 274 ? 2.531 -1.816 17.116 1.00 98.12 274 THR A N 1
ATOM 2244 C CA . THR A 1 274 ? 1.804 -2.856 17.855 1.00 98.12 274 THR A CA 1
ATOM 2245 C C . THR A 1 274 ? 0.339 -2.451 18.024 1.00 98.12 274 THR A C 1
ATOM 2247 O O . THR A 1 274 ? -0.022 -1.276 17.916 1.00 98.12 274 THR A O 1
ATOM 2250 N N . PHE A 1 275 ? -0.532 -3.416 18.317 1.00 97.62 275 PHE A N 1
ATOM 2251 C CA . PHE A 1 275 ? -1.939 -3.117 18.586 1.00 97.62 275 PHE A CA 1
ATOM 2252 C C . PHE A 1 275 ? -2.093 -2.151 19.776 1.00 97.62 275 PHE A C 1
ATOM 2254 O O . PHE A 1 275 ? -2.940 -1.255 19.750 1.00 97.62 275 PHE A O 1
ATOM 2261 N N . TRP A 1 276 ? -1.232 -2.285 20.790 1.00 98.00 276 TRP A N 1
ATOM 2262 C CA . TRP A 1 276 ? -1.157 -1.356 21.913 1.00 98.00 276 TRP A CA 1
ATOM 2263 C C . TRP A 1 276 ? -0.695 0.047 21.498 1.00 98.00 276 TRP A C 1
ATOM 2265 O O . TRP A 1 276 ? -1.295 1.021 21.946 1.00 98.00 276 TRP A O 1
ATOM 2275 N N . ASP A 1 277 ? 0.306 0.179 20.623 1.00 98.06 277 ASP A N 1
ATOM 2276 C CA . ASP A 1 277 ? 0.779 1.495 20.160 1.00 98.06 277 ASP A CA 1
ATOM 2277 C C . ASP A 1 277 ? -0.310 2.284 19.420 1.00 98.06 277 ASP A C 1
ATOM 2279 O O . ASP A 1 277 ? -0.361 3.512 19.511 1.00 98.06 277 ASP A O 1
ATOM 2283 N N . VAL A 1 278 ? -1.196 1.587 18.699 1.00 97.94 278 VAL A N 1
ATOM 2284 C CA . VAL A 1 278 ? -2.315 2.220 17.989 1.00 97.94 278 VAL A CA 1
ATOM 2285 C C . VAL A 1 278 ? -3.446 2.582 18.954 1.00 97.94 278 VAL A C 1
ATOM 2287 O O . VAL A 1 278 ? -3.853 3.742 19.017 1.00 97.94 278 VAL A O 1
ATOM 2290 N N . PHE A 1 279 ? -3.966 1.614 19.716 1.00 98.25 279 PHE A N 1
ATOM 2291 C CA . PHE A 1 279 ? -5.232 1.784 20.445 1.00 98.25 279 PHE A CA 1
ATOM 2292 C C . PHE A 1 279 ? -5.070 2.079 21.944 1.00 98.25 279 PHE A C 1
ATOM 2294 O O . PHE A 1 279 ? -5.963 2.681 22.542 1.00 98.25 279 PHE A O 1
ATOM 2301 N N . GLY A 1 280 ? -3.945 1.705 22.559 1.00 96.31 280 GLY A N 1
ATOM 2302 C CA . GLY A 1 280 ? -3.619 1.985 23.960 1.00 96.31 280 GLY A CA 1
ATOM 2303 C C . GLY A 1 280 ? -4.753 1.663 24.938 1.00 96.31 280 GLY A C 1
ATOM 2304 O O . GLY A 1 280 ? -5.283 0.554 24.969 1.00 96.31 280 GLY A O 1
ATOM 2305 N N . GLU A 1 281 ? -5.155 2.665 25.721 1.00 95.38 281 GLU A N 1
ATOM 2306 C CA . GLU A 1 281 ? -6.200 2.568 26.755 1.00 95.38 281 GLU A CA 1
ATOM 2307 C C . GLU A 1 281 ? -7.628 2.336 26.207 1.00 95.38 281 GLU A C 1
ATOM 2309 O O . GLU A 1 281 ? -8.573 2.244 26.990 1.00 95.38 281 GLU A O 1
ATOM 2314 N N . LEU A 1 282 ? -7.824 2.272 24.882 1.00 95.50 282 LEU A N 1
ATOM 2315 C CA . LEU A 1 282 ? -9.115 1.914 24.274 1.00 95.50 282 LEU A CA 1
ATOM 2316 C C . LEU A 1 282 ? -9.378 0.395 24.249 1.00 95.50 282 LEU A C 1
ATOM 2318 O O . LEU A 1 282 ? -10.505 -0.009 23.945 1.00 95.50 282 LEU A O 1
ATOM 2322 N N . LEU A 1 283 ? -8.353 -0.427 24.511 1.00 92.56 283 LEU A N 1
ATOM 2323 C CA . LEU A 1 283 ? -8.403 -1.894 24.456 1.00 92.56 283 LEU A CA 1
ATOM 2324 C C . LEU A 1 283 ? -9.067 -2.543 25.679 1.00 92.56 283 LEU A C 1
ATOM 2326 O O . LEU A 1 283 ? -8.803 -2.110 26.823 1.00 92.56 283 LEU A O 1
#